Protein AF-A0A2B4S9V9-F1 (afdb_monomer_lite)

InterPro domains:
  IPR000891 Pyruvate carboxyltransferase [PF00682] (119-210)
  IPR000891 Pyruvate carboxyltransferase [PS50991] (122-205)
  IPR013785 Aldolase-type TIM barrel [G3DSA:3.20.20.70] (7-101)
  IPR013785 Aldolase-type TIM barrel [G3DSA:3.20.20.70] (115-229)
  IPR043594 HMG-CoA lyase [PTHR42738] (117-230)

Organism: Stylophora pistillata (NCBI:txid50429)

pLDDT: mean 75.12, std 21.03, range [22.16, 96.06]

Structure (mmCIF, N/CA/C/O backbone):
data_AF-A0A2B4S9V9-F1
#
_entry.id   AF-A0A2B4S9V9-F1
#
loop_
_atom_site.group_PDB
_atom_site.id
_atom_site.type_symbol
_atom_site.label_atom_id
_atom_site.label_alt_id
_atom_site.label_comp_id
_atom_site.label_asym_id
_atom_site.label_entity_id
_atom_site.label_seq_id
_atom_site.pdbx_PDB_ins_code
_atom_site.Cartn_x
_atom_site.Cartn_y
_atom_site.Cartn_z
_atom_site.occupancy
_atom_site.B_iso_or_equiv
_atom_site.auth_seq_id
_atom_site.auth_comp_id
_atom_site.auth_asym_id
_atom_site.auth_atom_id
_atom_site.pdbx_PDB_model_num
ATOM 1 N N . MET A 1 1 ? 1.732 -7.918 -7.094 1.00 30.44 1 MET A N 1
ATOM 2 C CA . MET A 1 1 ? 1.524 -7.806 -5.626 1.00 30.44 1 MET A CA 1
ATOM 3 C C . MET A 1 1 ? 1.499 -6.329 -5.263 1.00 30.44 1 MET A C 1
ATOM 5 O O . MET A 1 1 ? 2.401 -5.624 -5.694 1.00 30.44 1 MET A O 1
ATOM 9 N N . ILE A 1 2 ? 0.491 -5.845 -4.532 1.00 37.50 2 ILE A N 1
ATOM 10 C CA . ILE A 1 2 ? 0.489 -4.456 -4.044 1.00 37.50 2 ILE A CA 1
ATOM 11 C C . ILE A 1 2 ? 1.023 -4.444 -2.612 1.00 37.50 2 ILE A C 1
ATOM 13 O O . ILE A 1 2 ? 0.463 -5.167 -1.789 1.00 37.50 2 ILE A O 1
ATOM 17 N N . ARG A 1 3 ? 2.093 -3.689 -2.313 1.00 37.78 3 ARG A N 1
ATOM 18 C CA . ARG A 1 3 ? 2.574 -3.475 -0.930 1.00 37.78 3 ARG A CA 1
ATOM 19 C C . ARG A 1 3 ? 2.230 -2.053 -0.475 1.00 37.78 3 ARG A C 1
ATOM 21 O O . ARG A 1 3 ? 1.920 -1.177 -1.277 1.00 37.78 3 ARG A O 1
ATOM 28 N N . ARG A 1 4 ? 2.199 -1.829 0.838 1.00 47.53 4 ARG A N 1
ATOM 29 C CA . ARG A 1 4 ? 1.797 -0.547 1.444 1.00 47.53 4 ARG A CA 1
ATOM 30 C C . ARG A 1 4 ? 3.016 0.140 2.050 1.00 47.53 4 ARG A C 1
ATOM 32 O O . ARG A 1 4 ? 3.964 -0.551 2.380 1.00 47.53 4 ARG A O 1
ATOM 39 N N . SER A 1 5 ? 2.966 1.456 2.274 1.00 36.72 5 SER A N 1
ATOM 40 C CA . SER A 1 5 ? 3.770 2.067 3.335 1.00 36.72 5 SER A CA 1
ATOM 41 C C . SER A 1 5 ? 2.930 2.857 4.341 1.00 36.72 5 SER A C 1
ATOM 43 O O . SER A 1 5 ? 2.176 3.757 3.970 1.00 36.72 5 SER A O 1
ATOM 45 N N . PHE A 1 6 ? 3.033 2.517 5.628 1.00 44.97 6 PHE A N 1
ATOM 46 C CA . PHE A 1 6 ? 2.368 3.208 6.743 1.00 44.97 6 PHE A CA 1
ATOM 47 C C . PHE A 1 6 ? 3.197 4.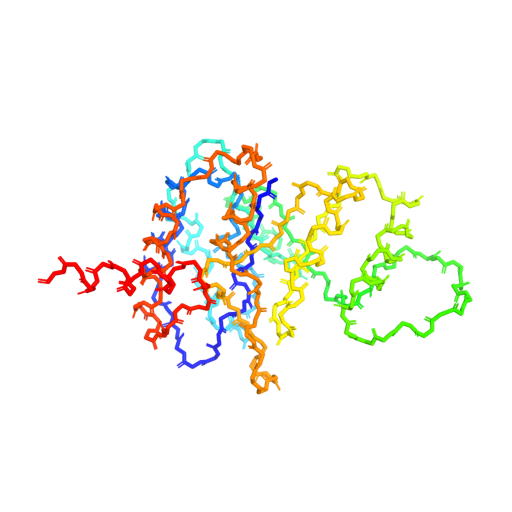402 7.259 1.00 44.97 6 PHE A C 1
ATOM 49 O O . PHE A 1 6 ? 2.721 5.188 8.078 1.00 44.97 6 PHE A O 1
ATOM 56 N N . SER A 1 7 ? 4.424 4.571 6.753 1.00 39.84 7 SER A N 1
ATOM 57 C CA . SER A 1 7 ? 5.454 5.482 7.275 1.00 39.84 7 SER A CA 1
ATOM 58 C C . SER A 1 7 ? 5.193 6.990 7.091 1.00 39.84 7 SER A C 1
ATOM 60 O O . SER A 1 7 ? 6.007 7.801 7.529 1.00 39.84 7 SER A O 1
ATOM 62 N N . GLN A 1 8 ? 4.074 7.405 6.484 1.00 44.41 8 GLN A N 1
ATOM 63 C CA . GLN A 1 8 ? 3.858 8.802 6.069 1.00 44.41 8 GLN A CA 1
ATOM 64 C C . GLN A 1 8 ? 2.520 9.416 6.529 1.00 44.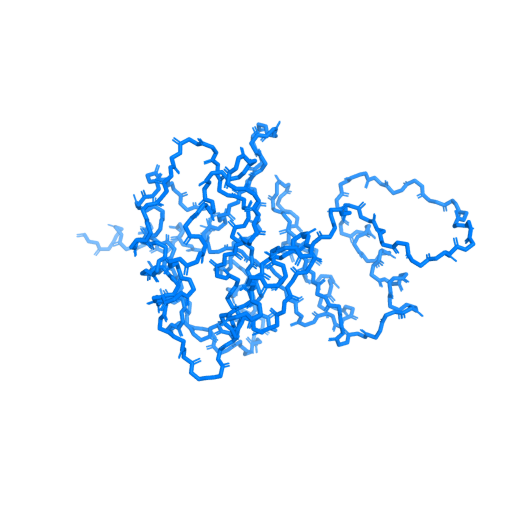41 8 GLN A C 1
ATOM 66 O O . GLN A 1 8 ? 1.823 10.069 5.753 1.00 44.41 8 GLN A O 1
ATOM 71 N N . LEU A 1 9 ? 2.131 9.241 7.795 1.00 46.81 9 LEU A N 1
ATOM 72 C CA . LEU A 1 9 ? 0.982 9.974 8.350 1.00 46.81 9 LEU A CA 1
ATOM 73 C C . LEU A 1 9 ? 1.383 11.412 8.760 1.00 46.81 9 LEU A C 1
ATOM 75 O O . LEU A 1 9 ? 2.416 11.603 9.408 1.00 46.81 9 LEU A O 1
ATOM 79 N N . PRO A 1 10 ? 0.591 12.450 8.423 1.00 45.19 10 PRO A N 1
ATOM 80 C CA . PRO A 1 10 ? 0.918 13.832 8.766 1.00 45.19 10 PRO A CA 1
ATOM 81 C C . PRO A 1 10 ? 0.918 14.073 10.288 1.00 45.19 10 PRO A C 1
ATOM 83 O O . PRO A 1 10 ? 0.060 13.581 11.016 1.00 45.19 10 PRO A O 1
ATOM 86 N N . ARG A 1 11 ? 1.846 14.921 10.761 1.00 43.06 11 ARG A N 1
ATOM 87 C CA . ARG A 1 11 ? 2.106 15.273 12.179 1.00 43.06 11 ARG A CA 1
ATOM 88 C C . ARG A 1 11 ? 0.918 15.809 13.006 1.00 43.06 11 ARG A C 1
ATOM 90 O O . ARG A 1 11 ? 1.106 16.070 14.188 1.00 43.06 11 ARG A O 1
ATOM 97 N N . LYS A 1 12 ? -0.272 16.024 12.437 1.00 54.69 12 LYS A N 1
ATOM 98 C CA . LYS A 1 12 ? -1.354 16.765 13.112 1.00 54.69 12 LYS A CA 1
ATOM 99 C C . LYS A 1 12 ? -2.264 15.923 14.015 1.00 54.69 12 LYS A C 1
ATOM 101 O O . LYS A 1 12 ? -2.868 16.504 14.909 1.00 54.69 12 LYS A O 1
ATOM 106 N N . ARG A 1 13 ? -2.367 14.598 13.831 1.00 68.88 13 ARG A N 1
ATOM 107 C CA . ARG A 1 13 ? -3.253 13.750 14.653 1.00 68.88 13 ARG A CA 1
ATOM 108 C C . ARG A 1 13 ? -2.738 12.315 14.728 1.00 68.88 13 ARG A C 1
ATOM 110 O O . ARG A 1 13 ? -2.558 11.668 13.700 1.00 68.88 13 ARG A O 1
ATOM 117 N N . ILE A 1 14 ? -2.485 11.828 15.941 1.00 79.44 14 ILE A N 1
ATOM 118 C CA . ILE A 1 14 ? -2.121 10.427 16.170 1.00 79.44 14 ILE A CA 1
ATOM 119 C C . ILE A 1 14 ? -3.411 9.608 16.142 1.00 79.44 14 ILE A C 1
ATOM 121 O O . ILE A 1 14 ? -4.352 9.893 16.879 1.00 79.44 14 ILE A O 1
ATOM 125 N N . VAL A 1 15 ? -3.452 8.615 15.259 1.00 86.88 15 VAL A N 1
ATOM 126 C CA . VAL A 1 15 ? -4.564 7.667 15.164 1.00 86.88 15 VAL A CA 1
ATOM 127 C C . VAL A 1 15 ? -4.436 6.644 16.298 1.00 86.88 15 VAL A C 1
ATOM 129 O O . VAL A 1 15 ? -3.331 6.122 16.477 1.00 86.88 15 VAL A O 1
ATOM 132 N N . PRO A 1 16 ? -5.515 6.333 17.041 1.00 92.62 16 PRO A N 1
ATOM 133 C CA . PRO A 1 16 ? -5.487 5.311 18.085 1.00 92.62 16 PRO A CA 1
ATOM 134 C C . PRO A 1 16 ? -5.064 3.935 17.560 1.00 92.62 16 PRO A C 1
ATOM 136 O O . PRO A 1 16 ? -5.387 3.570 16.425 1.00 92.62 16 PRO A O 1
ATOM 139 N N . THR A 1 17 ? -4.414 3.139 18.411 1.00 92.88 17 THR A N 1
ATOM 140 C CA . THR A 1 17 ? -3.956 1.780 18.080 1.00 92.88 17 THR A CA 1
ATOM 141 C C . THR A 1 17 ? -5.096 0.901 17.553 1.00 92.88 17 THR A C 1
ATOM 143 O O . THR A 1 17 ? -4.942 0.246 16.525 1.00 92.88 17 THR A O 1
ATOM 146 N N . GLU A 1 18 ? -6.277 0.953 18.186 1.00 93.88 18 GLU A N 1
ATOM 147 C CA . GLU A 1 18 ? -7.465 0.183 17.769 1.00 93.88 18 GLU A CA 1
ATOM 148 C C . GLU A 1 18 ? -7.894 0.480 16.334 1.00 93.88 18 GLU A C 1
ATOM 150 O O . GLU A 1 18 ? -8.264 -0.417 15.577 1.00 93.88 18 GLU A O 1
ATOM 155 N N . THR A 1 19 ? -7.827 1.750 15.936 1.00 93.12 19 THR A N 1
ATOM 156 C CA . THR A 1 19 ? -8.183 2.173 14.584 1.00 93.12 19 THR A CA 1
ATOM 157 C C . THR A 1 19 ? -7.175 1.647 13.565 1.00 93.12 19 THR A C 1
ATOM 159 O O . THR A 1 19 ? -7.572 1.237 12.476 1.00 93.12 19 THR A O 1
ATOM 162 N N . LYS A 1 20 ? -5.878 1.611 13.903 1.00 92.62 20 LYS A N 1
ATOM 163 C CA . LYS A 1 20 ? -4.847 1.032 13.027 1.00 92.62 20 LYS A CA 1
ATOM 164 C C . LYS A 1 20 ? -5.051 -0.468 12.838 1.00 92.62 20 LYS A C 1
ATOM 166 O O . LYS A 1 20 ? -5.035 -0.926 11.699 1.00 92.62 20 LYS A O 1
ATOM 171 N N . ILE A 1 21 ? -5.300 -1.198 13.929 1.00 94.12 21 ILE A N 1
ATOM 172 C CA . ILE A 1 21 ? -5.597 -2.639 13.897 1.00 94.12 21 ILE A CA 1
ATOM 173 C C . ILE A 1 21 ? -6.839 -2.890 13.036 1.00 94.12 21 ILE A C 1
ATOM 175 O O . ILE A 1 21 ? -6.774 -3.625 12.055 1.00 94.12 21 ILE A O 1
ATOM 179 N N . SER A 1 22 ? -7.930 -2.168 13.310 1.00 94.81 22 SER A N 1
ATOM 180 C CA . SER A 1 22 ? -9.184 -2.278 12.554 1.00 94.81 22 SER A CA 1
ATOM 181 C C . SER A 1 22 ? -9.003 -1.996 11.060 1.00 94.81 22 SER A C 1
ATOM 183 O O . SER A 1 22 ? -9.639 -2.639 10.225 1.00 94.81 22 SER A O 1
ATOM 185 N N . LEU A 1 23 ? -8.138 -1.043 10.695 1.00 93.69 23 LEU A N 1
ATOM 186 C CA . LEU A 1 23 ? -7.814 -0.773 9.297 1.00 93.69 23 LEU A CA 1
ATOM 187 C C . LEU A 1 23 ? -7.077 -1.953 8.653 1.00 93.69 23 LEU A C 1
ATOM 189 O O . LEU A 1 23 ? -7.425 -2.342 7.542 1.00 93.69 23 LEU A O 1
ATOM 193 N N . ILE A 1 24 ? -6.066 -2.513 9.319 1.00 92.81 24 ILE A N 1
ATOM 194 C CA . ILE A 1 24 ? -5.300 -3.658 8.800 1.00 92.81 24 ILE A CA 1
ATOM 195 C C . ILE A 1 24 ? -6.214 -4.877 8.628 1.00 92.81 24 ILE A C 1
ATOM 197 O O . ILE A 1 24 ? -6.172 -5.535 7.587 1.00 92.81 24 ILE A O 1
ATOM 201 N N . ASP A 1 25 ? -7.103 -5.128 9.585 1.00 93.25 25 ASP A N 1
ATOM 202 C CA . ASP A 1 25 ? -8.064 -6.229 9.516 1.00 93.25 25 ASP A CA 1
ATOM 203 C C . ASP A 1 25 ? -9.075 -6.038 8.377 1.00 93.25 25 ASP A C 1
ATOM 205 O O . ASP A 1 25 ? -9.420 -6.993 7.678 1.00 93.25 25 ASP A O 1
ATOM 209 N N . LYS A 1 26 ? -9.539 -4.802 8.142 1.00 93.69 26 LYS A N 1
ATOM 210 C CA . LYS A 1 26 ? -10.390 -4.475 6.985 1.00 93.69 26 LYS A CA 1
ATOM 211 C C . LYS A 1 26 ? -9.649 -4.698 5.671 1.00 93.69 26 LYS A C 1
ATOM 213 O O . LYS A 1 26 ? -10.187 -5.353 4.785 1.00 93.69 26 LYS A O 1
ATOM 218 N N . LEU A 1 27 ? -8.407 -4.226 5.564 1.00 92.38 27 LEU A N 1
ATOM 219 C CA . LEU A 1 27 ? -7.581 -4.423 4.370 1.00 92.38 27 LEU A CA 1
ATOM 220 C C . LEU A 1 27 ? -7.293 -5.901 4.101 1.00 92.38 27 LEU A C 1
ATOM 222 O O . LEU A 1 27 ? -7.306 -6.321 2.948 1.00 92.38 27 LEU A O 1
ATOM 226 N N . SER A 1 28 ? -7.133 -6.713 5.143 1.00 92.38 28 SER A N 1
ATOM 227 C CA . SER A 1 28 ? -6.927 -8.161 5.008 1.00 92.38 28 SER A CA 1
ATOM 228 C C . SER A 1 28 ? -8.120 -8.872 4.351 1.00 92.38 28 SER A C 1
ATOM 230 O O . SER A 1 28 ? -7.961 -9.929 3.753 1.00 92.38 28 SER A O 1
ATOM 232 N N . LYS A 1 29 ? -9.321 -8.279 4.399 1.00 93.62 29 LYS A N 1
ATOM 233 C CA . LYS A 1 29 ? -10.539 -8.814 3.761 1.00 93.62 29 LYS A CA 1
ATOM 234 C C . LYS A 1 29 ? -10.725 -8.363 2.310 1.00 93.62 29 LYS A C 1
ATOM 236 O O . LYS A 1 29 ? -11.677 -8.795 1.664 1.00 93.62 29 LYS A O 1
ATOM 241 N N . THR A 1 30 ? -9.848 -7.495 1.807 1.00 91.62 30 THR A N 1
ATOM 242 C CA . THR A 1 30 ? -9.927 -6.968 0.434 1.00 91.62 30 THR A CA 1
ATOM 243 C C . THR A 1 30 ? -9.294 -7.895 -0.597 1.00 91.62 30 THR A C 1
ATOM 245 O O . THR A 1 30 ? -9.539 -7.700 -1.773 1.00 91.62 30 THR A O 1
ATOM 248 N N . GLY A 1 31 ? -8.488 -8.884 -0.193 1.00 88.94 31 GLY A N 1
ATOM 249 C CA . GLY A 1 31 ? -7.722 -9.729 -1.123 1.00 88.94 31 GLY A CA 1
ATOM 250 C C . GLY A 1 31 ? -6.301 -9.226 -1.415 1.00 88.94 31 GLY A C 1
ATOM 251 O O . GLY A 1 31 ? -5.592 -9.813 -2.229 1.00 88.94 31 GLY A O 1
ATOM 252 N N . LEU A 1 32 ? -5.846 -8.166 -0.735 1.00 88.56 32 LEU A N 1
ATOM 253 C CA . LEU A 1 32 ? -4.437 -7.764 -0.751 1.00 88.56 32 LEU A CA 1
ATOM 254 C C . LEU A 1 32 ? -3.537 -8.900 -0.244 1.00 88.56 32 LEU A C 1
ATOM 256 O O . LEU A 1 32 ? -3.781 -9.468 0.813 1.00 88.56 32 LEU A O 1
ATOM 260 N N . GLN A 1 33 ? -2.457 -9.182 -0.972 1.00 86.50 33 GLN A N 1
ATOM 261 C CA . GLN A 1 33 ? -1.481 -10.217 -0.601 1.00 86.50 33 GLN A CA 1
ATOM 262 C C . GLN A 1 33 ? -0.371 -9.703 0.328 1.00 86.50 33 GLN A C 1
ATOM 264 O O . GLN A 1 33 ? 0.282 -10.495 1.002 1.00 86.50 33 GLN A O 1
ATOM 269 N N . ALA A 1 34 ? -0.125 -8.390 0.355 1.00 86.44 34 ALA A N 1
ATOM 270 C CA . ALA A 1 34 ? 0.848 -7.768 1.246 1.00 86.44 34 ALA A CA 1
ATOM 271 C C . ALA A 1 34 ? 0.306 -6.457 1.816 1.00 86.44 34 ALA A C 1
ATOM 273 O O . ALA A 1 34 ? -0.167 -5.590 1.085 1.00 86.44 34 ALA A O 1
ATOM 274 N N . ILE A 1 35 ? 0.415 -6.290 3.131 1.00 87.38 35 ILE A N 1
ATOM 275 C CA . ILE A 1 35 ? -0.023 -5.082 3.832 1.00 87.38 35 ILE A CA 1
ATOM 276 C C . ILE A 1 35 ? 1.102 -4.652 4.768 1.00 87.38 35 ILE A C 1
ATOM 278 O O . ILE A 1 35 ? 1.315 -5.286 5.796 1.00 87.38 35 ILE A O 1
ATOM 282 N N . GLU A 1 36 ? 1.819 -3.570 4.447 1.00 85.88 36 GLU A N 1
ATOM 283 C CA . GLU A 1 36 ? 2.758 -2.997 5.420 1.00 85.88 36 GLU A CA 1
ATOM 284 C C . GLU A 1 36 ? 1.980 -2.507 6.632 1.00 85.88 36 GLU A C 1
ATOM 286 O O . GLU A 1 36 ? 1.161 -1.591 6.532 1.00 85.88 36 GLU A O 1
ATOM 291 N N . ALA A 1 37 ? 2.207 -3.176 7.757 1.00 82.62 37 ALA A N 1
ATOM 292 C CA . ALA A 1 37 ? 1.409 -3.013 8.958 1.00 82.62 37 ALA A CA 1
ATOM 293 C C . ALA A 1 37 ? 1.902 -1.835 9.803 1.00 82.62 37 ALA A C 1
ATOM 295 O O . ALA A 1 37 ? 1.098 -1.065 10.328 1.00 82.62 37 ALA A O 1
ATOM 296 N N . THR A 1 38 ? 3.222 -1.691 9.949 1.00 87.25 38 THR A N 1
ATOM 297 C CA . THR A 1 38 ? 3.834 -0.663 10.800 1.00 87.25 38 THR A CA 1
ATOM 298 C C . THR A 1 38 ? 5.334 -0.498 10.524 1.00 87.25 38 THR A C 1
ATOM 300 O O . THR A 1 38 ? 5.908 -1.154 9.654 1.00 87.25 38 THR A O 1
ATOM 303 N N . SER A 1 39 ? 5.987 0.377 11.290 1.00 83.12 39 SER A N 1
ATOM 304 C CA . SER A 1 39 ? 7.420 0.643 11.236 1.00 83.12 39 SER A CA 1
ATOM 305 C C . SER A 1 39 ? 8.048 0.615 12.632 1.00 83.12 39 SER A C 1
ATOM 307 O O . SER A 1 39 ? 7.653 1.378 13.509 1.00 83.12 39 SER A O 1
ATOM 309 N N . PHE A 1 40 ? 9.112 -0.169 12.807 1.00 82.88 40 PHE A N 1
ATOM 310 C CA . PHE A 1 40 ? 9.965 -0.209 14.002 1.00 82.88 40 PHE A CA 1
ATOM 311 C C . PHE A 1 40 ? 11.007 0.919 13.967 1.00 82.88 40 PHE A C 1
ATOM 313 O O . PHE A 1 40 ? 12.219 0.715 13.864 1.00 82.88 40 PHE A O 1
ATOM 320 N N . VAL A 1 41 ? 10.510 2.151 14.002 1.00 84.44 41 VAL A N 1
ATOM 321 C CA . VAL A 1 41 ? 11.294 3.392 14.070 1.00 84.44 41 VAL A CA 1
ATOM 322 C C . VAL A 1 41 ? 11.352 3.901 15.504 1.00 84.44 41 VAL A C 1
ATOM 324 O O . VAL A 1 41 ? 10.510 3.567 16.329 1.00 84.44 41 VAL A O 1
ATOM 327 N N . SER A 1 42 ? 12.324 4.762 15.816 1.00 82.81 42 SER A N 1
ATOM 328 C CA . SER A 1 42 ? 12.343 5.402 17.133 1.00 82.81 42 SER A CA 1
ATOM 329 C C . SER A 1 42 ? 11.087 6.272 17.325 1.00 82.81 42 SER A C 1
ATOM 331 O O . SER A 1 42 ? 10.892 7.216 16.545 1.00 82.81 42 SER A O 1
ATOM 333 N N . PRO A 1 43 ? 10.297 6.049 18.396 1.00 85.50 43 PRO A N 1
ATOM 334 C CA . PRO A 1 43 ? 9.116 6.857 18.715 1.00 85.50 43 PRO A CA 1
ATOM 335 C C . PRO A 1 43 ? 9.421 8.349 18.875 1.00 85.50 43 PRO A C 1
ATOM 337 O O . PRO A 1 43 ? 8.560 9.193 18.648 1.00 85.50 43 PRO A O 1
ATOM 340 N N . LYS A 1 44 ? 10.671 8.687 19.224 1.00 83.62 44 LYS A N 1
ATOM 341 C CA . LYS A 1 44 ? 11.146 10.071 19.334 1.00 83.62 44 LYS A CA 1
ATOM 342 C C . LYS A 1 44 ? 11.065 10.817 17.998 1.00 83.62 44 LYS A C 1
ATOM 344 O O . LYS A 1 44 ? 10.728 11.996 17.978 1.00 83.62 44 LYS A O 1
ATOM 349 N N . TRP A 1 45 ? 11.396 10.143 16.897 1.00 80.44 45 TRP A N 1
ATOM 350 C CA . TRP A 1 45 ? 11.423 10.740 15.559 1.00 80.44 45 TRP A CA 1
ATOM 351 C C . TRP A 1 45 ? 10.085 10.595 14.840 1.00 80.44 45 TRP A C 1
ATOM 353 O O . TRP A 1 45 ? 9.679 11.493 14.102 1.00 80.44 45 TRP A O 1
ATOM 363 N N . VAL A 1 46 ? 9.385 9.485 15.083 1.00 82.25 46 VAL A N 1
ATOM 364 C CA . VAL A 1 46 ? 8.111 9.165 14.435 1.00 82.25 46 VAL A CA 1
ATOM 365 C C . VAL A 1 46 ? 7.091 8.720 15.494 1.00 82.25 46 VAL A C 1
ATOM 367 O O . VAL A 1 46 ? 6.803 7.530 15.623 1.00 82.25 46 VAL A O 1
ATOM 370 N N . PRO A 1 47 ? 6.500 9.664 16.256 1.00 85.12 47 PRO A N 1
ATOM 371 C CA . PRO A 1 47 ? 5.543 9.334 17.318 1.00 85.12 47 PRO A CA 1
ATOM 372 C C . PRO A 1 47 ? 4.312 8.574 16.819 1.00 85.12 47 PRO A C 1
ATOM 374 O O . PRO A 1 47 ? 3.691 7.832 17.572 1.00 85.12 47 PRO A O 1
ATOM 377 N N . GLN A 1 48 ? 3.959 8.735 15.538 1.00 82.94 48 GLN A N 1
ATOM 378 C CA . GLN A 1 48 ? 2.784 8.081 14.961 1.00 82.94 48 GLN A CA 1
ATOM 379 C C . GLN A 1 48 ? 2.933 6.558 14.877 1.00 82.94 48 GLN A C 1
ATOM 381 O O . GLN A 1 48 ? 1.918 5.890 14.732 1.00 82.94 48 GLN A O 1
ATOM 386 N N . MET A 1 49 ? 4.158 6.027 14.952 1.00 87.31 49 MET A N 1
ATOM 387 C CA . MET A 1 49 ? 4.450 4.590 14.903 1.00 87.31 49 MET A CA 1
ATOM 388 C C . MET A 1 49 ? 4.866 4.032 16.269 1.00 87.31 49 MET A C 1
ATOM 390 O O . MET A 1 49 ? 5.321 2.901 16.344 1.00 87.31 49 MET A O 1
ATOM 394 N N . ALA A 1 50 ? 4.733 4.798 17.357 1.00 88.62 50 ALA A N 1
ATOM 395 C CA . ALA A 1 50 ? 5.197 4.389 18.687 1.00 88.62 50 ALA A CA 1
ATOM 396 C C . ALA A 1 50 ? 4.535 3.103 19.223 1.00 88.62 50 ALA A C 1
ATOM 398 O O . ALA A 1 50 ? 5.088 2.427 20.083 1.00 88.62 50 ALA A O 1
ATOM 399 N N . ASP A 1 51 ? 3.353 2.772 18.715 1.00 91.44 51 ASP A N 1
ATOM 400 C CA . ASP A 1 51 ? 2.539 1.608 19.058 1.00 91.44 51 ASP A CA 1
ATOM 401 C C . ASP A 1 51 ? 2.809 0.390 18.153 1.00 91.44 51 ASP A C 1
ATOM 403 O O . ASP A 1 51 ? 2.015 -0.551 18.138 1.00 91.44 51 ASP A O 1
ATOM 407 N N . HIS A 1 52 ? 3.923 0.380 17.407 1.00 89.56 52 HIS A N 1
ATOM 408 C CA . HIS A 1 52 ? 4.255 -0.668 16.435 1.00 89.56 52 HIS A CA 1
ATOM 409 C C . HIS A 1 52 ? 4.198 -2.096 17.012 1.00 89.56 52 HIS A C 1
ATOM 411 O O . HIS A 1 52 ? 3.702 -2.999 16.340 1.00 89.56 52 HIS A O 1
ATOM 417 N N . GLU A 1 53 ? 4.626 -2.311 18.261 1.00 89.62 53 GLU A N 1
ATOM 418 C CA . GLU A 1 53 ? 4.563 -3.634 18.907 1.00 89.62 53 GLU A CA 1
ATOM 419 C C . GLU A 1 53 ? 3.122 -4.065 19.185 1.00 89.62 53 GLU A C 1
ATOM 421 O O . GLU A 1 53 ? 2.739 -5.188 18.867 1.00 89.62 53 GLU A O 1
ATOM 426 N N . GLN A 1 54 ? 2.301 -3.156 19.718 1.00 90.38 54 GLN A N 1
ATOM 427 C CA . GLN A 1 54 ? 0.902 -3.444 20.041 1.00 90.38 54 GLN A CA 1
ATOM 428 C C . GLN A 1 54 ? 0.092 -3.754 18.785 1.00 90.38 54 GLN A C 1
ATOM 430 O O . GLN A 1 54 ? -0.769 -4.628 18.818 1.00 90.38 54 GLN A O 1
ATOM 435 N N . VAL A 1 55 ? 0.377 -3.059 17.678 1.00 91.00 55 VAL A N 1
ATOM 436 C CA . VAL A 1 55 ? -0.242 -3.354 16.383 1.00 91.00 55 VAL A CA 1
ATOM 437 C C . VAL A 1 55 ? 0.123 -4.774 15.952 1.00 91.00 55 VAL A C 1
ATOM 439 O O . VAL A 1 55 ? -0.772 -5.582 15.731 1.00 91.00 55 VAL A O 1
ATOM 442 N N . MET A 1 56 ? 1.413 -5.122 15.906 1.00 90.06 56 MET A N 1
ATOM 443 C CA . MET A 1 56 ? 1.845 -6.443 15.427 1.00 90.06 56 MET A CA 1
ATOM 444 C C . MET A 1 56 ? 1.380 -7.607 16.306 1.00 90.06 56 MET A C 1
ATOM 446 O O . MET A 1 56 ? 1.126 -8.689 15.783 1.00 90.06 56 MET A O 1
ATOM 450 N N . GLN A 1 57 ? 1.239 -7.396 17.616 1.00 90.19 57 GLN A N 1
ATOM 451 C CA . GLN A 1 57 ? 0.730 -8.414 18.541 1.00 90.19 57 GLN A CA 1
ATOM 452 C C . GLN A 1 57 ? -0.773 -8.678 18.387 1.00 90.19 57 GLN A C 1
ATOM 454 O O . GLN A 1 57 ? -1.235 -9.759 18.744 1.00 90.19 57 GLN A O 1
ATOM 459 N N . ARG A 1 58 ? -1.547 -7.691 17.918 1.00 92.88 58 ARG A N 1
ATOM 460 C CA . ARG A 1 58 ? -3.016 -7.711 18.007 1.00 92.88 58 ARG A CA 1
ATOM 461 C C . ARG A 1 58 ? -3.737 -7.800 16.668 1.00 92.88 58 ARG A C 1
ATOM 463 O O . ARG A 1 58 ? -4.937 -8.057 16.670 1.00 92.88 58 ARG A O 1
ATOM 470 N N . ILE A 1 59 ? -3.045 -7.578 15.551 1.00 91.38 59 ILE A N 1
ATOM 471 C CA . ILE A 1 59 ? -3.627 -7.774 14.216 1.00 91.38 59 ILE A CA 1
ATOM 472 C C . ILE A 1 59 ? -3.998 -9.237 13.983 1.00 91.38 59 ILE A C 1
ATOM 474 O O . ILE A 1 59 ? -3.277 -10.153 14.388 1.00 91.38 59 ILE A O 1
ATOM 478 N N . ASN A 1 60 ? -5.101 -9.462 13.273 1.00 90.44 60 ASN A N 1
ATOM 479 C CA . ASN A 1 60 ? -5.481 -10.805 12.872 1.00 90.44 60 ASN A CA 1
ATOM 480 C C . ASN A 1 60 ? -4.724 -11.206 11.597 1.00 90.44 60 ASN A C 1
ATOM 482 O O . ASN A 1 60 ? -5.093 -10.805 10.492 1.00 90.44 60 ASN A O 1
ATOM 486 N N . LYS A 1 61 ? -3.657 -11.998 11.745 1.00 88.06 61 LYS A N 1
ATOM 487 C CA . LYS A 1 61 ? -2.852 -12.471 10.611 1.00 88.06 61 LYS A CA 1
ATOM 488 C C . LYS A 1 61 ? -3.619 -13.526 9.810 1.00 88.06 61 LYS A C 1
ATOM 490 O O . LYS A 1 61 ? -3.786 -14.659 10.258 1.00 88.06 61 LYS A O 1
ATOM 495 N N . VAL A 1 62 ? -4.064 -13.162 8.610 1.00 89.69 62 VAL A N 1
ATOM 496 C CA . VAL A 1 62 ? -4.754 -14.086 7.701 1.00 89.69 62 VAL A CA 1
ATOM 497 C C . VAL A 1 62 ? -3.728 -14.957 6.959 1.00 89.69 62 VAL A C 1
ATOM 499 O O . VAL A 1 62 ? -2.794 -14.411 6.366 1.00 89.69 62 VAL A O 1
ATOM 502 N N . PRO A 1 63 ? -3.883 -16.298 6.942 1.00 87.88 63 PRO A N 1
ATOM 503 C CA . PRO A 1 63 ? -3.011 -17.176 6.165 1.00 87.88 63 PRO A CA 1
ATOM 504 C C . PRO A 1 63 ? -2.988 -16.787 4.680 1.00 87.88 63 PRO A C 1
ATOM 506 O O . PRO A 1 63 ? -4.036 -16.601 4.068 1.00 87.88 63 PRO A O 1
ATOM 509 N N . GLY A 1 64 ? -1.792 -16.673 4.099 1.00 84.06 64 GLY A N 1
ATOM 510 C CA . GLY A 1 64 ? -1.599 -16.279 2.696 1.00 84.06 64 GLY A CA 1
ATOM 511 C C . GLY A 1 64 ? -1.411 -14.775 2.457 1.00 84.06 64 GLY A C 1
ATOM 512 O O . GLY A 1 64 ? -1.057 -14.395 1.343 1.00 84.06 64 GLY A O 1
ATOM 513 N N . ILE A 1 65 ? -1.576 -13.929 3.483 1.00 87.19 65 ILE A N 1
ATOM 514 C CA . ILE A 1 65 ? -1.253 -12.496 3.425 1.00 87.19 65 ILE A CA 1
ATOM 515 C C . ILE A 1 65 ? 0.034 -12.240 4.212 1.00 87.19 65 ILE A C 1
ATOM 517 O O . ILE A 1 65 ? 0.186 -12.668 5.355 1.00 87.19 65 ILE A O 1
ATOM 521 N N . SER A 1 66 ? 0.972 -11.521 3.602 1.00 84.19 66 SER A N 1
ATOM 522 C CA . SER A 1 66 ? 2.173 -11.035 4.275 1.00 84.19 66 SER A CA 1
ATOM 523 C C . SER A 1 66 ? 1.927 -9.687 4.955 1.00 84.19 66 SER A C 1
ATOM 525 O O . SER A 1 66 ? 1.325 -8.785 4.370 1.00 84.19 66 SER A O 1
ATOM 527 N N . TYR A 1 67 ? 2.477 -9.512 6.157 1.00 83.81 67 TYR A N 1
ATOM 528 C CA . TYR A 1 67 ? 2.385 -8.265 6.924 1.00 83.81 67 TYR A CA 1
ATOM 529 C C . TYR A 1 67 ? 3.777 -7.660 7.135 1.00 83.81 67 TYR A C 1
ATOM 531 O O . TYR A 1 67 ? 4.321 -7.746 8.240 1.00 83.81 67 TYR A O 1
ATOM 539 N N . PRO A 1 68 ? 4.398 -7.100 6.077 1.00 83.56 68 PRO A N 1
ATOM 540 C CA . PRO A 1 68 ? 5.723 -6.522 6.194 1.00 83.56 68 PRO A CA 1
ATOM 541 C C . PRO A 1 68 ? 5.758 -5.354 7.178 1.00 83.56 68 PRO A C 1
ATOM 543 O O . PRO A 1 68 ? 4.774 -4.636 7.381 1.00 83.56 68 PRO A O 1
ATOM 546 N N . VAL A 1 69 ? 6.928 -5.147 7.774 1.00 81.31 69 VAL A N 1
ATOM 547 C CA . VAL A 1 69 ? 7.200 -4.002 8.644 1.00 81.31 69 VAL A CA 1
ATOM 548 C C . VAL A 1 69 ? 8.509 -3.343 8.253 1.00 81.31 69 VAL A C 1
ATOM 550 O O . VAL A 1 69 ? 9.445 -4.003 7.794 1.00 81.31 69 VAL A O 1
ATOM 553 N N . LEU A 1 70 ? 8.577 -2.031 8.455 1.00 79.31 70 LEU A N 1
ATOM 554 C CA . LEU A 1 70 ? 9.783 -1.262 8.189 1.00 79.31 70 LEU A CA 1
ATOM 555 C C . LEU A 1 70 ? 10.754 -1.321 9.375 1.00 79.31 70 LEU A C 1
ATOM 557 O O . LEU A 1 70 ? 10.394 -0.980 10.500 1.00 79.31 70 LEU A O 1
ATOM 561 N N . THR A 1 71 ? 12.008 -1.688 9.117 1.00 80.69 71 THR A N 1
ATOM 562 C CA . THR A 1 71 ? 13.082 -1.758 10.119 1.00 80.69 71 THR A CA 1
ATOM 563 C C . THR A 1 71 ? 14.321 -0.971 9.661 1.00 80.69 71 THR A C 1
ATOM 565 O O . THR A 1 71 ? 15.202 -1.534 9.014 1.00 80.69 71 THR A O 1
ATOM 568 N N . PRO A 1 72 ? 14.442 0.333 9.979 1.00 73.56 72 PRO A N 1
ATOM 569 C CA . PRO A 1 72 ? 15.539 1.181 9.491 1.00 73.56 72 PRO A CA 1
ATOM 570 C C . PRO A 1 72 ? 16.873 0.965 10.224 1.00 73.56 72 PRO A C 1
ATOM 572 O O . PRO A 1 72 ? 17.886 1.546 9.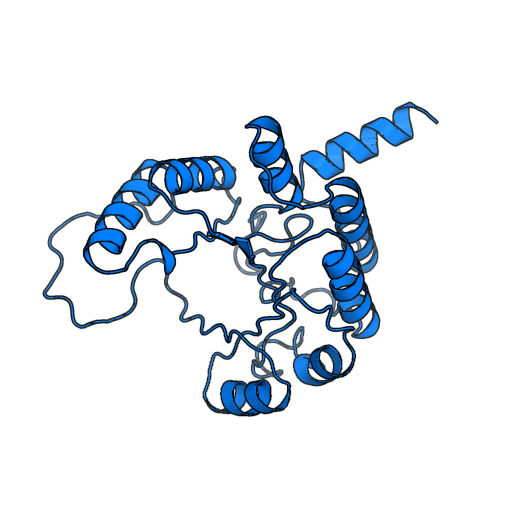852 1.00 73.56 72 PRO A O 1
ATOM 575 N N . ASN A 1 73 ? 16.884 0.209 11.324 1.00 76.56 73 ASN A N 1
ATOM 576 C CA . ASN A 1 73 ? 18.083 -0.057 12.112 1.00 76.56 73 ASN A CA 1
ATOM 577 C C . ASN A 1 73 ? 18.050 -1.476 12.695 1.00 76.56 73 ASN A C 1
ATOM 579 O O . ASN A 1 73 ? 16.992 -2.101 12.777 1.00 76.56 73 ASN A O 1
ATOM 583 N N . LEU A 1 74 ? 19.212 -1.958 13.148 1.00 78.69 74 LEU A N 1
ATOM 584 C CA . LEU A 1 74 ? 19.367 -3.316 13.678 1.00 78.69 74 LEU A CA 1
ATOM 585 C C . LEU A 1 74 ? 18.481 -3.593 14.904 1.00 78.69 74 LEU A C 1
ATOM 587 O O . LEU A 1 74 ? 17.990 -4.705 15.058 1.00 78.69 74 LEU A O 1
ATOM 591 N N . LYS A 1 75 ? 18.227 -2.588 15.752 1.00 79.00 75 LYS A N 1
ATOM 592 C CA . LYS A 1 75 ? 17.349 -2.748 16.923 1.00 79.00 75 LYS A CA 1
ATOM 593 C C . LYS A 1 75 ? 15.897 -2.986 16.502 1.00 79.00 75 LYS A C 1
ATOM 595 O O . LYS A 1 75 ? 15.248 -3.883 17.024 1.00 79.00 75 LYS A O 1
ATOM 600 N N . GLY A 1 76 ? 15.408 -2.209 15.536 1.00 78.50 76 GLY A N 1
ATOM 601 C CA . GLY A 1 76 ? 14.080 -2.384 14.954 1.00 78.50 76 GLY A CA 1
ATOM 602 C C . GLY A 1 76 ? 13.953 -3.714 14.217 1.00 78.50 76 GLY A C 1
ATOM 603 O O . GLY A 1 76 ? 12.926 -4.371 14.331 1.00 78.50 76 GLY A O 1
ATOM 604 N N . PHE A 1 77 ? 15.018 -4.150 13.537 1.00 78.50 77 PHE A N 1
ATOM 605 C CA . PHE A 1 77 ? 15.090 -5.469 12.908 1.00 78.50 77 PHE A CA 1
ATOM 606 C C . PHE A 1 77 ? 14.955 -6.596 13.934 1.00 78.50 77 PHE A C 1
ATOM 608 O O . PHE A 1 77 ? 14.089 -7.452 13.793 1.00 78.50 77 PHE A O 1
ATOM 615 N N . GLN A 1 78 ? 15.759 -6.565 15.000 1.00 81.31 78 GLN A N 1
ATOM 616 C CA . GLN A 1 78 ? 15.690 -7.557 16.075 1.00 81.31 78 GLN A CA 1
ATOM 617 C C . GLN A 1 78 ? 14.291 -7.608 16.693 1.00 81.31 78 GLN A C 1
ATOM 619 O O . GLN A 1 78 ? 13.748 -8.694 16.856 1.00 81.31 78 GLN A O 1
ATOM 624 N N . ALA A 1 79 ? 13.684 -6.448 16.961 1.00 79.00 79 ALA A N 1
ATOM 625 C CA . ALA A 1 79 ? 12.320 -6.361 17.475 1.00 79.00 79 ALA A CA 1
ATOM 626 C C . ALA A 1 79 ? 11.289 -6.975 16.509 1.00 79.00 79 ALA A C 1
ATOM 628 O O . ALA A 1 79 ? 10.433 -7.741 16.937 1.00 79.00 79 ALA A O 1
ATOM 629 N N . ALA A 1 80 ? 11.392 -6.697 15.209 1.00 77.88 80 ALA A N 1
ATOM 630 C CA . ALA A 1 80 ? 10.466 -7.215 14.204 1.00 77.88 80 ALA A CA 1
ATOM 631 C C . ALA A 1 80 ? 10.547 -8.740 14.024 1.00 77.88 80 ALA A C 1
ATOM 633 O O . ALA A 1 80 ? 9.517 -9.384 13.818 1.00 77.88 80 ALA A O 1
ATOM 634 N N . VAL A 1 81 ? 11.745 -9.326 14.146 1.00 78.56 81 VAL A N 1
ATOM 635 C CA . VAL A 1 81 ? 11.948 -10.784 14.065 1.00 78.56 81 VAL A CA 1
ATOM 636 C C . VAL A 1 81 ? 11.160 -11.521 15.153 1.00 78.56 81 VAL A C 1
ATOM 638 O O . VAL A 1 81 ? 10.610 -12.585 14.879 1.00 78.56 81 VAL A O 1
ATOM 641 N N . PHE A 1 82 ? 11.018 -10.947 16.354 1.00 76.94 82 PHE A N 1
ATOM 642 C CA . PHE A 1 82 ? 10.219 -11.558 17.427 1.00 76.94 82 PHE A CA 1
ATOM 643 C C . PHE A 1 82 ? 8.723 -11.659 17.105 1.00 76.94 82 PHE A C 1
ATOM 645 O O . PHE A 1 82 ? 8.040 -12.512 17.666 1.00 76.94 82 PHE A O 1
ATOM 652 N N . TYR A 1 83 ? 8.208 -10.815 16.209 1.00 72.75 83 TYR A N 1
ATOM 653 C CA . TYR A 1 83 ? 6.782 -10.749 15.883 1.00 72.75 83 TYR A CA 1
ATOM 654 C C . TYR A 1 83 ? 6.414 -11.469 14.586 1.00 72.75 83 TYR A C 1
ATOM 656 O O . TYR A 1 83 ? 5.310 -11.262 14.077 1.00 72.75 83 TYR A O 1
ATOM 664 N N . ASP A 1 84 ? 7.310 -12.306 14.051 1.00 66.75 84 ASP A N 1
ATOM 665 C CA . ASP A 1 84 ? 7.107 -13.048 12.800 1.00 66.75 84 ASP A CA 1
ATOM 666 C C . ASP A 1 84 ? 6.629 -12.123 11.665 1.00 66.75 84 ASP A C 1
ATOM 668 O O . ASP A 1 84 ? 5.604 -12.327 11.007 1.00 66.75 84 ASP A O 1
ATOM 672 N N . ALA A 1 85 ? 7.320 -10.989 11.542 1.00 57.91 85 ALA A N 1
ATOM 673 C CA . ALA A 1 85 ? 7.028 -9.959 10.562 1.00 57.91 85 ALA A CA 1
ATOM 674 C C . ALA A 1 85 ? 7.841 -10.230 9.290 1.00 57.91 85 ALA A C 1
ATOM 676 O O . ALA A 1 85 ? 8.860 -9.590 9.042 1.00 57.91 85 ALA A O 1
ATOM 677 N N . MET A 1 86 ? 7.430 -11.228 8.506 1.00 53.81 86 MET A N 1
ATOM 678 C CA . MET A 1 86 ? 8.055 -11.545 7.219 1.00 53.81 86 MET A CA 1
ATOM 679 C C . MET A 1 86 ? 7.131 -11.173 6.045 1.00 53.81 86 MET A C 1
ATOM 681 O O . MET A 1 86 ? 5.930 -11.453 6.102 1.00 53.81 86 MET A O 1
ATOM 685 N N . PRO A 1 87 ? 7.659 -10.565 4.961 1.00 54.44 87 PRO A N 1
ATOM 686 C CA . PRO A 1 87 ? 9.046 -10.129 4.742 1.00 54.44 87 PRO A CA 1
ATOM 687 C C . PRO A 1 87 ? 9.379 -8.796 5.445 1.00 54.44 87 PRO A C 1
ATOM 689 O O . PRO A 1 87 ? 8.499 -7.976 5.685 1.00 54.44 87 PRO A O 1
ATOM 692 N N . LEU A 1 88 ? 10.657 -8.553 5.749 1.00 53.41 88 LEU A N 1
ATOM 693 C CA . LEU A 1 88 ? 11.123 -7.297 6.356 1.00 53.41 88 LEU A CA 1
ATOM 694 C C . LEU A 1 88 ? 11.472 -6.263 5.279 1.00 53.41 88 LEU A C 1
ATOM 696 O O . LEU A 1 88 ? 12.170 -6.582 4.316 1.00 53.41 88 LEU A O 1
ATOM 700 N N . CYS A 1 89 ? 11.022 -5.019 5.460 1.00 53.31 89 CYS A N 1
ATOM 701 C CA . CYS A 1 89 ? 11.345 -3.905 4.571 1.00 53.31 89 CYS A CA 1
ATOM 702 C C . CYS A 1 89 ? 12.430 -3.027 5.208 1.00 53.31 89 CYS A C 1
ATOM 704 O O . CYS A 1 89 ? 12.246 -2.474 6.293 1.00 53.31 89 CYS A O 1
ATOM 706 N N . VAL A 1 90 ? 13.557 -2.850 4.522 1.00 38.94 90 VAL A N 1
ATOM 707 C CA . VAL A 1 90 ? 14.570 -1.850 4.884 1.00 38.94 90 VAL A CA 1
ATOM 708 C C . VAL A 1 90 ? 14.492 -0.729 3.852 1.00 38.94 90 VAL A C 1
ATOM 710 O O . VAL A 1 90 ? 14.939 -0.895 2.722 1.00 38.94 90 VAL A O 1
ATOM 713 N N . PHE A 1 91 ? 13.924 0.422 4.222 1.00 40.91 91 PHE A N 1
ATOM 714 C CA . PHE A 1 91 ? 14.090 1.639 3.426 1.00 40.91 91 PHE A CA 1
ATOM 715 C C . PHE A 1 91 ? 15.454 2.243 3.773 1.00 40.91 91 PHE A C 1
ATOM 717 O O . PHE A 1 91 ? 15.660 2.663 4.912 1.00 40.91 91 PHE A O 1
ATOM 724 N N . LEU A 1 92 ? 16.354 2.381 2.798 1.00 28.25 92 LEU A N 1
ATOM 725 C CA . LEU A 1 92 ? 17.129 3.618 2.763 1.00 28.25 92 LEU A CA 1
ATOM 726 C C . LEU A 1 92 ? 16.416 4.539 1.796 1.00 28.25 92 LEU A C 1
ATOM 728 O O . LEU A 1 92 ? 16.052 4.153 0.686 1.00 28.25 92 LEU A O 1
ATOM 732 N N . SER A 1 93 ? 16.185 5.757 2.267 1.00 28.50 93 SER A N 1
ATOM 733 C CA . SER A 1 93 ? 15.706 6.840 1.437 1.00 28.50 93 SER A CA 1
ATOM 734 C C . SER A 1 93 ? 16.701 7.056 0.311 1.00 28.50 93 SER A C 1
ATOM 736 O O . SER A 1 93 ? 17.806 7.548 0.532 1.00 28.50 93 SER A O 1
ATOM 738 N N . ALA A 1 94 ? 16.275 6.721 -0.889 1.00 25.77 94 ALA A N 1
ATOM 739 C CA . ALA A 1 94 ? 16.920 7.167 -2.089 1.00 25.77 94 ALA A CA 1
ATOM 740 C C . ALA A 1 94 ? 15.788 7.540 -3.043 1.00 25.77 94 ALA A C 1
ATOM 742 O O . ALA A 1 94 ? 15.098 6.685 -3.589 1.00 25.77 94 ALA A O 1
ATOM 743 N N . PHE A 1 95 ? 15.593 8.834 -3.272 1.00 25.34 95 PHE A N 1
ATOM 744 C CA . PHE A 1 95 ? 15.454 9.200 -4.673 1.00 25.34 95 PHE A CA 1
ATOM 745 C C . PHE A 1 95 ? 16.758 8.718 -5.314 1.00 25.34 95 PHE A C 1
ATOM 747 O O . PHE A 1 95 ? 17.788 9.305 -5.012 1.00 25.34 95 PHE A O 1
ATOM 754 N N . CYS A 1 96 ? 16.717 7.627 -6.085 1.00 25.75 96 CYS A N 1
ATOM 755 C CA . CYS A 1 96 ? 17.878 6.964 -6.691 1.00 25.75 96 CYS A CA 1
ATOM 756 C C . CYS A 1 96 ? 19.001 6.509 -5.733 1.00 25.75 96 CYS A C 1
ATOM 758 O O . CYS A 1 96 ? 19.552 7.281 -4.961 1.00 25.75 96 CYS A O 1
ATOM 760 N N . SER A 1 97 ? 19.470 5.278 -5.953 1.00 22.61 97 SER A N 1
ATOM 761 C CA . SER A 1 97 ? 20.766 4.745 -5.504 1.00 22.61 97 SER A CA 1
ATOM 762 C C . SER A 1 97 ? 20.801 4.037 -4.146 1.00 22.61 97 SER A C 1
ATOM 764 O O . SER A 1 97 ? 20.681 4.632 -3.078 1.00 22.61 97 SER A O 1
ATOM 766 N N . TRP A 1 98 ? 21.092 2.740 -4.211 1.00 25.09 98 TRP A N 1
ATOM 767 C CA . TRP A 1 98 ? 21.799 2.024 -3.162 1.00 25.09 98 TRP A CA 1
ATOM 768 C C . TRP A 1 98 ? 23.173 1.620 -3.685 1.00 25.09 98 TRP A C 1
ATOM 770 O O . TRP A 1 98 ? 23.284 1.010 -4.746 1.00 25.09 98 TRP A O 1
ATOM 780 N N . ASN A 1 99 ? 24.204 1.960 -2.910 1.00 22.16 99 ASN A N 1
ATOM 781 C CA . ASN A 1 99 ? 25.600 1.604 -3.145 1.00 22.16 99 ASN A CA 1
ATOM 782 C C . ASN A 1 99 ? 25.797 0.078 -3.122 1.00 22.16 99 ASN A C 1
ATOM 784 O O . ASN A 1 99 ? 26.026 -0.513 -2.068 1.00 22.16 99 ASN A O 1
ATOM 788 N N . VAL A 1 100 ? 25.800 -0.536 -4.300 1.00 24.02 100 VAL A N 1
ATOM 789 C CA . VAL A 1 100 ? 26.957 -1.343 -4.699 1.00 24.02 100 VAL A CA 1
ATOM 790 C C . VAL A 1 100 ? 27.931 -0.353 -5.328 1.00 24.02 100 VAL A C 1
ATOM 792 O O . VAL A 1 100 ? 27.500 0.565 -6.020 1.00 24.02 100 VAL A O 1
ATOM 795 N N . GLU A 1 101 ? 29.219 -0.472 -5.035 1.00 24.72 101 GLU A N 1
ATOM 796 C CA . GLU A 1 101 ? 30.286 0.388 -5.550 1.00 24.72 101 GLU A CA 1
ATOM 797 C C . GLU A 1 101 ? 30.347 0.305 -7.092 1.00 24.72 101 GLU A C 1
ATOM 799 O O . GLU A 1 101 ? 31.118 -0.451 -7.679 1.00 24.72 101 GLU A O 1
ATOM 804 N N . LEU A 1 102 ? 29.469 1.043 -7.774 1.00 28.89 102 LEU A N 1
ATOM 805 C CA . LEU A 1 102 ? 29.449 1.152 -9.223 1.00 28.89 102 LEU A CA 1
ATOM 806 C C . LEU A 1 102 ? 30.443 2.238 -9.617 1.00 28.89 102 LEU A C 1
ATOM 808 O O . LEU A 1 102 ? 30.339 3.400 -9.212 1.00 28.89 102 LEU A O 1
ATOM 812 N N . LYS A 1 103 ? 31.437 1.839 -10.415 1.00 23.67 103 LYS A N 1
ATOM 813 C CA . LYS A 1 103 ? 32.345 2.754 -11.110 1.00 23.67 103 LYS A CA 1
ATOM 814 C C . LYS A 1 103 ? 31.521 3.881 -11.740 1.00 23.67 103 LYS A C 1
ATOM 816 O O . LYS A 1 103 ? 30.587 3.600 -12.479 1.00 23.67 103 LYS A O 1
ATOM 821 N N . LYS A 1 104 ? 31.887 5.127 -11.411 1.00 28.75 104 LYS A N 1
ATOM 822 C CA . LYS A 1 104 ? 31.362 6.403 -11.934 1.00 28.75 104 LYS A CA 1
ATOM 823 C C . LYS A 1 104 ? 30.454 6.254 -13.164 1.00 28.75 104 LYS A C 1
ATOM 825 O O . LYS A 1 104 ? 30.946 6.012 -14.263 1.00 28.75 104 LYS A O 1
ATOM 830 N N . TRP A 1 105 ? 29.163 6.501 -12.966 1.00 30.11 105 TRP A N 1
ATOM 831 C CA . TRP A 1 105 ? 28.192 6.724 -14.033 1.00 30.11 105 TRP A CA 1
ATOM 832 C C . TRP A 1 105 ? 28.484 8.067 -14.728 1.00 30.11 105 TRP A C 1
ATOM 834 O O . TRP A 1 105 ? 28.442 9.104 -14.055 1.00 30.11 105 TRP A O 1
ATOM 844 N N . PRO A 1 106 ? 28.814 8.107 -16.030 1.00 32.56 106 PRO A N 1
ATOM 845 C CA . PRO A 1 106 ? 28.997 9.359 -16.736 1.00 32.56 106 PRO A CA 1
ATOM 846 C C . PRO A 1 106 ? 27.649 9.827 -17.299 1.00 32.56 106 PRO A C 1
ATOM 848 O O . PRO A 1 106 ? 27.039 9.155 -18.117 1.00 32.56 106 PRO A O 1
ATOM 851 N N . PHE A 1 107 ? 27.240 11.027 -16.891 1.00 36.88 107 PHE A N 1
ATOM 852 C CA . PHE A 1 107 ? 26.369 11.920 -17.661 1.00 36.88 107 PHE A CA 1
ATOM 853 C C . PHE A 1 107 ? 24.914 11.464 -17.908 1.00 36.88 107 PHE A C 1
ATOM 855 O O . PHE A 1 107 ? 24.590 10.892 -18.939 1.00 36.88 107 PHE A O 1
ATOM 862 N N . LEU A 1 108 ? 24.005 11.844 -17.004 1.00 32.56 108 LEU A N 1
ATOM 863 C CA . LEU A 1 108 ? 22.683 12.364 -17.381 1.00 32.56 108 LEU A CA 1
ATOM 864 C C . LEU A 1 108 ? 22.100 13.117 -16.174 1.00 32.56 108 LEU A C 1
ATOM 866 O O . LEU A 1 108 ? 21.772 12.509 -15.155 1.00 32.56 108 LEU A O 1
ATOM 870 N N . GLU A 1 109 ? 21.995 14.443 -16.257 1.00 36.59 109 GLU A N 1
ATOM 871 C CA . GLU A 1 109 ? 21.194 15.225 -15.309 1.00 36.59 109 GLU A CA 1
ATOM 872 C C . GLU A 1 109 ? 19.716 14.900 -15.554 1.00 36.59 109 GLU A C 1
ATOM 874 O O . GLU A 1 109 ? 19.042 15.535 -16.363 1.00 36.59 109 GLU A O 1
ATOM 879 N N . LEU A 1 110 ? 19.208 13.855 -14.898 1.00 40.69 110 LEU A N 1
ATOM 880 C CA . LEU A 1 110 ? 17.777 13.584 -14.891 1.00 40.69 110 LEU A CA 1
ATOM 881 C C . LEU A 1 110 ? 17.073 14.637 -14.018 1.00 40.69 110 LEU A C 1
ATOM 883 O O . LEU A 1 110 ? 17.552 14.944 -12.920 1.00 40.69 110 LEU A O 1
ATOM 887 N N . PRO A 1 111 ? 15.931 15.192 -14.463 1.00 38.34 111 PRO A N 1
ATOM 888 C CA . PRO A 1 111 ? 15.157 16.113 -13.645 1.00 38.34 111 PRO A CA 1
ATOM 889 C C . PRO A 1 111 ? 14.764 15.429 -12.332 1.00 38.34 111 PRO A C 1
ATOM 891 O O . PRO A 1 111 ? 14.346 14.274 -12.320 1.00 38.34 111 PRO A O 1
ATOM 894 N N . GLN A 1 112 ? 14.867 16.156 -11.215 1.00 41.44 112 GLN A N 1
ATOM 895 C CA . GLN A 1 112 ? 14.656 15.623 -9.859 1.00 41.44 112 GLN A CA 1
ATOM 896 C C . GLN A 1 112 ? 13.209 15.186 -9.551 1.00 41.44 112 GLN A C 1
ATOM 898 O O . GLN A 1 112 ? 12.889 14.834 -8.419 1.00 41.44 112 GLN A O 1
ATOM 903 N N . SER A 1 113 ? 12.313 15.219 -10.539 1.00 44.09 113 SER A N 1
ATOM 904 C CA . SER A 1 113 ? 10.930 14.751 -10.433 1.00 44.09 113 SER A CA 1
ATOM 905 C C . SER A 1 113 ? 10.725 13.544 -11.353 1.00 44.09 113 SER A C 1
ATOM 907 O O . SER A 1 113 ? 11.194 13.583 -12.492 1.00 44.09 113 SER A O 1
ATOM 909 N N . PRO A 1 114 ? 10.026 12.481 -10.907 1.00 54.22 114 PRO A N 1
ATOM 910 C CA . PRO A 1 114 ? 9.805 11.285 -11.711 1.00 54.22 114 PRO A CA 1
ATOM 911 C C . PRO A 1 114 ? 8.807 11.593 -12.835 1.00 54.22 114 PRO A C 1
ATOM 913 O O . PRO A 1 114 ? 7.594 11.465 -12.672 1.00 54.22 114 PRO A O 1
ATOM 916 N N . LEU A 1 115 ? 9.334 12.061 -13.964 1.00 60.31 115 LEU A N 1
ATOM 917 C CA . LEU A 1 115 ? 8.636 12.107 -15.245 1.00 60.31 115 LEU A CA 1
ATOM 918 C C . LEU A 1 115 ? 8.650 10.708 -15.868 1.00 60.31 115 LEU A C 1
ATOM 920 O O . LEU A 1 115 ? 9.595 9.951 -15.650 1.00 60.31 115 LEU A O 1
ATOM 924 N N . VAL A 1 116 ? 7.656 10.404 -16.701 1.00 59.38 116 VAL A N 1
ATOM 925 C CA . VAL A 1 116 ? 7.501 9.092 -17.356 1.00 59.38 116 VAL A CA 1
ATOM 926 C C . VAL A 1 116 ? 8.786 8.628 -18.057 1.00 59.38 116 VAL A C 1
ATOM 928 O O . VAL A 1 116 ? 9.243 7.508 -17.832 1.00 59.38 116 VAL A O 1
ATOM 931 N N . GLY A 1 117 ? 9.434 9.513 -18.824 1.00 55.97 117 GLY A N 1
ATOM 932 C CA . GLY A 1 117 ? 10.707 9.199 -19.486 1.00 55.97 117 GLY A CA 1
ATOM 933 C C . GLY A 1 117 ? 11.858 8.922 -18.510 1.00 55.97 117 GLY A C 1
ATOM 934 O O . GLY A 1 117 ? 12.681 8.044 -18.755 1.00 55.97 117 GLY A O 1
ATOM 935 N N . SER A 1 118 ? 11.888 9.609 -17.364 1.00 75.75 118 SER A N 1
ATOM 936 C CA . SER A 1 118 ? 12.878 9.358 -16.310 1.00 75.75 118 SER A CA 1
ATOM 937 C C . SER A 1 118 ? 12.636 8.020 -15.606 1.00 75.75 118 SER A C 1
ATOM 939 O O . SER A 1 118 ? 13.595 7.350 -15.230 1.00 75.75 118 SER A O 1
ATOM 941 N N . THR A 1 119 ? 11.374 7.612 -15.425 1.00 76.94 119 THR A N 1
ATOM 942 C CA . THR A 1 119 ? 11.023 6.311 -14.835 1.00 76.94 119 THR A CA 1
ATOM 943 C C . THR A 1 119 ? 11.476 5.157 -15.720 1.00 76.94 119 THR A C 1
ATOM 945 O O . THR A 1 119 ? 12.064 4.211 -15.201 1.00 76.94 119 THR A O 1
ATOM 948 N N . GLN A 1 120 ? 11.258 5.247 -17.034 1.00 76.75 120 GLN A N 1
ATOM 949 C CA . GLN A 1 120 ? 11.723 4.231 -17.977 1.00 76.75 120 GLN A CA 1
ATOM 950 C C . GLN A 1 120 ? 13.248 4.081 -17.937 1.00 76.75 120 GLN A C 1
ATOM 952 O O . GLN A 1 120 ? 13.738 2.988 -17.667 1.00 76.75 120 GLN A O 1
ATOM 957 N N . ALA A 1 121 ? 13.988 5.180 -18.117 1.00 76.31 121 ALA A N 1
ATOM 958 C CA . ALA A 1 121 ? 15.452 5.149 -18.126 1.00 76.31 121 ALA A CA 1
ATOM 959 C C . ALA A 1 121 ? 16.037 4.611 -16.807 1.00 76.31 121 ALA A C 1
ATOM 961 O O . ALA A 1 121 ? 17.019 3.871 -16.802 1.00 76.31 121 ALA A O 1
ATOM 962 N N . MET A 1 122 ? 15.416 4.958 -15.672 1.00 80.94 122 MET A N 1
ATOM 963 C CA . MET A 1 122 ? 15.819 4.438 -14.365 1.00 80.94 122 MET A CA 1
ATOM 964 C C . MET A 1 122 ? 15.594 2.927 -14.262 1.00 80.94 122 MET A C 1
ATOM 966 O O . MET A 1 122 ? 16.483 2.213 -13.804 1.00 80.94 122 MET A O 1
ATOM 970 N N . LEU A 1 123 ? 14.435 2.430 -14.702 1.00 80.81 123 LEU A N 1
ATOM 971 C CA . LEU A 1 123 ? 14.129 1.002 -14.647 1.00 80.81 123 LEU A CA 1
ATOM 972 C C . LEU A 1 123 ? 15.021 0.187 -15.581 1.00 80.81 123 LEU A C 1
ATOM 974 O O . LEU A 1 123 ? 15.519 -0.847 -15.155 1.00 80.81 123 LEU A O 1
ATOM 978 N N . GLU A 1 124 ? 15.279 0.659 -16.800 1.00 83.31 124 GLU A N 1
ATOM 979 C CA . GLU A 1 124 ? 16.202 0.001 -17.733 1.00 83.31 124 GLU A CA 1
ATOM 980 C C . GLU A 1 124 ? 17.585 -0.195 -17.095 1.00 83.31 124 GLU A C 1
ATOM 982 O O . GLU A 1 124 ? 18.082 -1.319 -17.059 1.00 83.31 124 GLU A O 1
ATOM 987 N N . GLY A 1 125 ? 18.147 0.848 -16.471 1.00 84.00 125 GLY A N 1
ATOM 988 C CA . GLY A 1 125 ? 19.430 0.743 -15.768 1.00 84.00 125 GLY A CA 1
ATOM 989 C C . GLY A 1 125 ? 19.397 -0.176 -14.538 1.00 84.00 125 GLY A C 1
ATOM 990 O O . GLY A 1 125 ? 20.357 -0.894 -14.266 1.00 84.00 125 GLY A O 1
ATOM 991 N N . VAL A 1 126 ? 18.290 -0.206 -13.787 1.00 78.44 126 VAL A N 1
ATOM 992 C CA . VAL A 1 126 ? 18.138 -1.130 -12.646 1.00 78.44 126 VAL A CA 1
ATOM 993 C C . VAL A 1 126 ? 18.102 -2.582 -13.120 1.00 78.44 126 VAL A C 1
ATOM 995 O O . VAL A 1 126 ? 18.731 -3.447 -12.507 1.00 78.44 126 VAL A O 1
ATOM 998 N N . LEU A 1 127 ? 17.406 -2.854 -14.222 1.00 81.44 127 LEU A N 1
ATOM 999 C CA . LEU A 1 127 ? 17.211 -4.204 -14.751 1.00 81.44 127 LEU A CA 1
ATOM 1000 C C . LEU A 1 127 ? 18.476 -4.820 -15.359 1.00 81.44 127 LEU A C 1
ATOM 1002 O O . LEU A 1 127 ? 18.537 -6.038 -15.509 1.00 81.44 127 LEU A O 1
ATOM 1006 N N . GLU A 1 128 ? 19.516 -4.023 -15.617 1.00 86.62 128 GLU A N 1
ATOM 1007 C CA . GLU A 1 128 ? 20.848 -4.537 -15.964 1.00 86.62 128 GLU A CA 1
ATOM 1008 C C . GLU A 1 128 ? 21.513 -5.293 -14.803 1.00 86.62 128 GLU A C 1
ATOM 1010 O O . GLU A 1 128 ? 22.384 -6.135 -15.022 1.00 86.62 128 GLU A O 1
ATOM 1015 N N . THR A 1 129 ? 21.120 -4.998 -13.561 1.00 84.38 129 THR A N 1
ATOM 1016 C CA . THR A 1 129 ? 21.804 -5.500 -12.357 1.00 84.38 129 THR A CA 1
ATOM 1017 C C . THR A 1 129 ? 20.893 -6.269 -11.407 1.00 84.38 129 THR A C 1
ATOM 1019 O O . THR A 1 129 ? 21.365 -7.150 -10.685 1.00 84.38 129 THR A O 1
ATOM 1022 N N . VAL A 1 130 ? 19.592 -5.972 -11.407 1.00 78.88 130 VAL A N 1
ATOM 1023 C CA . VAL A 1 130 ? 18.611 -6.574 -10.502 1.00 78.88 130 VAL A CA 1
ATOM 1024 C C . VAL A 1 130 ? 17.608 -7.415 -11.294 1.00 78.88 130 VAL A C 1
ATOM 1026 O O . VAL A 1 130 ? 16.944 -6.894 -12.190 1.00 78.88 130 VAL A O 1
ATOM 1029 N N . PRO A 1 131 ? 17.433 -8.705 -10.947 1.00 81.69 131 PRO A N 1
ATOM 1030 C CA . PRO A 1 131 ? 16.410 -9.548 -11.551 1.00 81.69 131 PRO A CA 1
ATOM 1031 C C . PRO A 1 131 ? 15.005 -8.953 -11.415 1.00 81.69 131 PRO A C 1
ATOM 1033 O O . PRO A 1 131 ? 14.632 -8.448 -10.355 1.00 81.69 131 PRO A O 1
ATOM 1036 N N . MET A 1 132 ? 14.197 -9.079 -12.471 1.00 80.94 132 MET A N 1
ATOM 1037 C CA . MET A 1 132 ? 12.886 -8.428 -12.563 1.00 80.94 132 MET A CA 1
ATOM 1038 C C . MET A 1 132 ? 11.947 -8.757 -11.390 1.00 80.94 132 MET A C 1
ATOM 1040 O O . MET A 1 132 ? 11.221 -7.904 -10.884 1.00 80.94 132 MET A O 1
ATOM 1044 N N . ASN A 1 133 ? 11.988 -10.002 -10.916 1.00 78.50 133 ASN A N 1
ATOM 1045 C CA . ASN A 1 133 ? 11.174 -10.500 -9.807 1.00 78.50 133 ASN A CA 1
ATOM 1046 C C . ASN A 1 133 ? 11.521 -9.881 -8.438 1.00 78.50 133 ASN A C 1
ATOM 1048 O O . ASN A 1 133 ? 10.776 -10.087 -7.480 1.00 78.50 133 ASN A O 1
ATOM 1052 N N . HIS A 1 134 ? 12.619 -9.131 -8.334 1.00 78.12 134 HIS A N 1
ATOM 1053 C CA . HIS A 1 134 ? 13.021 -8.410 -7.125 1.00 78.12 134 HIS A CA 1
ATOM 1054 C C . HIS A 1 134 ? 12.734 -6.905 -7.186 1.00 78.12 134 HIS A C 1
ATOM 1056 O O . HIS A 1 134 ? 13.017 -6.197 -6.220 1.00 78.12 134 HIS A O 1
ATOM 1062 N N . VAL A 1 135 ? 12.162 -6.406 -8.285 1.00 78.94 135 VAL A N 1
ATOM 1063 C CA . VAL A 1 135 ? 11.859 -4.982 -8.458 1.00 78.94 135 VAL A CA 1
ATOM 1064 C C . VAL A 1 135 ? 10.386 -4.711 -8.155 1.00 78.94 135 VAL A C 1
ATOM 1066 O O . VAL A 1 135 ? 9.484 -5.424 -8.601 1.00 78.94 135 VAL A O 1
ATOM 1069 N N . ALA A 1 136 ? 10.146 -3.639 -7.405 1.00 81.25 136 ALA A N 1
ATOM 1070 C CA . ALA A 1 136 ? 8.834 -3.051 -7.181 1.00 81.25 136 ALA A CA 1
ATOM 1071 C C . ALA A 1 136 ? 8.895 -1.554 -7.493 1.00 81.25 136 ALA A C 1
ATOM 1073 O O . ALA A 1 136 ? 9.958 -0.941 -7.370 1.00 81.25 136 ALA A O 1
ATOM 1074 N N . ILE A 1 137 ? 7.765 -0.963 -7.878 1.00 83.19 137 ILE A N 1
ATOM 1075 C CA . ILE A 1 137 ? 7.667 0.480 -8.101 1.00 83.19 137 ILE A CA 1
ATOM 1076 C C . ILE A 1 137 ? 6.799 1.145 -7.037 1.00 83.19 137 ILE A C 1
ATOM 1078 O O . ILE A 1 137 ? 5.688 0.706 -6.769 1.00 83.19 137 ILE A O 1
ATOM 1082 N N . HIS A 1 138 ? 7.291 2.244 -6.468 1.00 84.62 138 HIS A N 1
ATOM 1083 C CA . HIS A 1 138 ? 6.560 3.092 -5.527 1.00 84.62 138 HIS A CA 1
ATOM 1084 C C . HIS A 1 138 ? 6.463 4.500 -6.107 1.00 84.62 138 HIS A C 1
ATOM 1086 O O . HIS A 1 138 ? 7.479 5.175 -6.286 1.00 84.62 138 HIS A O 1
ATOM 1092 N N . CYS A 1 139 ? 5.250 4.958 -6.414 1.00 82.88 139 CYS A N 1
ATOM 1093 C CA . CYS A 1 139 ? 5.032 6.275 -7.006 1.00 82.88 139 CYS A CA 1
ATOM 1094 C C . CYS A 1 139 ? 4.197 7.182 -6.102 1.00 82.88 139 CYS A C 1
ATOM 1096 O O . CYS A 1 139 ? 3.162 6.801 -5.554 1.00 82.88 139 CYS A O 1
ATOM 1098 N N . HIS A 1 140 ? 4.644 8.429 -5.999 1.00 84.31 140 HIS A N 1
ATOM 1099 C CA . HIS A 1 140 ? 3.871 9.514 -5.412 1.00 84.31 140 HIS A CA 1
ATOM 1100 C C . HIS A 1 140 ? 3.082 10.228 -6.506 1.00 84.31 140 HIS A C 1
ATOM 1102 O O . HIS A 1 140 ? 3.584 10.405 -7.615 1.00 84.31 140 HIS A O 1
ATOM 1108 N N . ASP A 1 141 ? 1.879 10.690 -6.178 1.00 85.19 141 ASP A N 1
ATOM 1109 C CA . ASP A 1 141 ? 0.971 11.316 -7.142 1.00 85.19 141 ASP A CA 1
ATOM 1110 C C . ASP A 1 141 ? 0.908 12.844 -7.018 1.00 85.19 141 ASP A C 1
ATOM 1112 O O . ASP A 1 141 ? -0.070 13.487 -7.396 1.00 85.19 141 ASP A O 1
ATOM 1116 N N . THR A 1 142 ? 1.966 13.457 -6.477 1.00 81.12 142 THR A N 1
ATOM 1117 C CA . THR A 1 142 ? 2.062 14.913 -6.255 1.00 81.12 142 THR A CA 1
ATOM 1118 C C . THR A 1 142 ? 1.761 15.732 -7.513 1.00 81.12 142 THR A C 1
ATOM 1120 O O . THR A 1 142 ? 1.151 16.793 -7.417 1.00 81.12 142 THR A O 1
ATOM 1123 N N . TYR A 1 143 ? 2.167 15.232 -8.682 1.00 82.75 143 TYR A N 1
ATOM 1124 C CA . TYR A 1 143 ? 1.995 15.891 -9.981 1.00 82.75 143 TYR A CA 1
ATOM 1125 C C . TYR A 1 143 ? 1.056 15.120 -10.927 1.00 82.75 143 TYR A C 1
ATOM 1127 O O . TYR A 1 143 ? 1.101 15.327 -12.140 1.00 82.75 143 TYR A O 1
ATOM 1135 N N . GLY A 1 144 ? 0.235 14.200 -10.402 1.00 86.19 144 GLY A N 1
ATOM 1136 C CA . GLY A 1 144 ? -0.697 13.407 -11.215 1.00 86.19 144 GLY A CA 1
ATOM 1137 C C . GLY A 1 144 ? -0.018 12.429 -12.183 1.00 86.19 144 GLY A C 1
ATOM 1138 O O . GLY A 1 144 ? -0.598 12.080 -13.206 1.00 86.19 144 GLY A O 1
ATOM 1139 N N . GLN A 1 145 ? 1.241 12.056 -11.922 1.00 87.31 145 GLN A N 1
ATOM 1140 C CA . GLN A 1 145 ? 2.043 11.199 -12.806 1.00 87.31 145 GLN A CA 1
ATOM 1141 C C . GLN A 1 145 ? 2.128 9.749 -12.316 1.00 87.31 145 GLN A C 1
ATOM 1143 O O . GLN A 1 145 ? 2.728 8.917 -12.995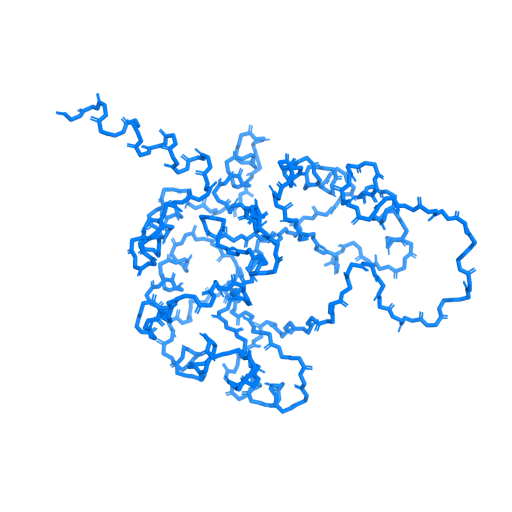 1.00 87.31 145 GLN A O 1
ATOM 1148 N N . ALA A 1 146 ? 1.565 9.410 -11.150 1.00 88.38 146 ALA A N 1
ATOM 1149 C CA . ALA A 1 146 ? 1.831 8.108 -10.548 1.00 88.38 146 ALA A CA 1
ATOM 1150 C C . ALA A 1 146 ? 1.302 6.947 -11.396 1.00 88.38 146 ALA A C 1
ATOM 1152 O O . ALA A 1 146 ? 2.044 6.005 -11.653 1.00 88.38 146 ALA A O 1
ATOM 1153 N N . LEU A 1 147 ? 0.056 7.026 -11.878 1.00 91.06 147 LEU A N 1
ATOM 1154 C CA . LEU A 1 147 ? -0.529 5.969 -12.714 1.00 91.06 147 LEU A CA 1
ATOM 1155 C C . LEU A 1 147 ? 0.206 5.811 -14.052 1.00 91.06 147 LEU A C 1
ATOM 1157 O O . LEU A 1 147 ? 0.426 4.686 -14.491 1.00 91.06 147 LEU A O 1
ATOM 1161 N N . ALA A 1 148 ? 0.648 6.912 -14.668 1.00 90.44 148 ALA A N 1
ATOM 1162 C CA . ALA A 1 148 ? 1.425 6.866 -15.908 1.00 90.44 148 ALA A CA 1
ATOM 1163 C C . ALA A 1 148 ? 2.796 6.196 -15.700 1.00 90.44 148 ALA A C 1
ATOM 1165 O O . ALA A 1 148 ? 3.209 5.347 -16.495 1.00 90.44 148 ALA A O 1
ATOM 1166 N N . ASN A 1 149 ? 3.474 6.517 -14.595 1.00 87.50 149 ASN A N 1
ATOM 1167 C CA . ASN A 1 149 ? 4.742 5.890 -14.224 1.00 87.50 149 ASN A CA 1
ATOM 1168 C C . ASN A 1 149 ? 4.566 4.396 -13.904 1.00 87.50 149 ASN A C 1
ATOM 1170 O O . ASN A 1 149 ? 5.390 3.583 -14.316 1.00 87.50 149 ASN A O 1
ATOM 1174 N N . ILE A 1 150 ? 3.477 4.020 -13.224 1.00 87.69 150 ILE A N 1
ATOM 1175 C CA . ILE A 1 150 ? 3.140 2.616 -12.942 1.00 87.69 150 ILE A CA 1
ATOM 1176 C C . ILE A 1 150 ? 2.874 1.854 -14.238 1.00 87.69 150 ILE A C 1
ATOM 1178 O O . ILE A 1 150 ? 3.439 0.782 -14.429 1.00 87.69 150 ILE A O 1
ATOM 1182 N N . LEU A 1 151 ? 2.070 2.410 -15.148 1.00 90.25 151 LEU A N 1
ATOM 1183 C CA . LEU A 1 151 ? 1.796 1.792 -16.445 1.00 90.25 151 LEU A CA 1
ATOM 1184 C C . LEU A 1 151 ? 3.090 1.558 -17.236 1.00 90.25 151 LEU A C 1
ATOM 1186 O O . LEU A 1 151 ? 3.290 0.478 -17.784 1.00 90.25 151 LEU A O 1
ATOM 1190 N N . THR A 1 152 ? 3.992 2.540 -17.234 1.00 88.00 152 THR A N 1
ATOM 1191 C CA . THR A 1 152 ? 5.308 2.435 -17.885 1.00 88.00 152 THR A CA 1
ATOM 1192 C C . THR A 1 152 ? 6.151 1.326 -17.258 1.00 88.00 152 THR A C 1
ATOM 1194 O O . THR A 1 152 ? 6.726 0.499 -17.958 1.00 88.00 152 THR A O 1
ATOM 1197 N N . ALA A 1 153 ? 6.182 1.246 -15.928 1.00 86.75 153 ALA A N 1
ATOM 1198 C CA . ALA A 1 153 ? 6.896 0.187 -15.224 1.00 86.75 153 ALA A CA 1
ATOM 1199 C C . ALA A 1 153 ? 6.328 -1.205 -15.526 1.00 86.75 153 ALA A C 1
ATOM 1201 O O . ALA A 1 153 ? 7.087 -2.153 -15.724 1.00 86.75 153 ALA A O 1
ATOM 1202 N N . MET A 1 154 ? 5.003 -1.326 -15.621 1.00 87.94 154 MET A N 1
ATOM 1203 C CA . MET A 1 154 ? 4.341 -2.570 -16.010 1.00 87.94 154 MET A CA 1
ATOM 1204 C C . MET A 1 154 ? 4.678 -2.982 -17.444 1.00 87.94 154 MET A C 1
ATOM 1206 O O . MET A 1 154 ? 4.915 -4.161 -17.692 1.00 87.94 154 MET A O 1
ATOM 1210 N N . GLN A 1 155 ? 4.759 -2.028 -18.376 1.00 89.19 155 GLN A N 1
ATOM 1211 C CA . GLN A 1 155 ? 5.191 -2.289 -19.755 1.00 89.19 155 GLN A CA 1
ATOM 1212 C C . GLN A 1 155 ? 6.634 -2.815 -19.827 1.00 89.19 155 GLN A C 1
ATOM 1214 O O . GLN A 1 155 ? 6.946 -3.601 -20.717 1.00 89.19 155 GLN A O 1
ATOM 1219 N N . LEU A 1 156 ? 7.484 -2.441 -18.866 1.00 85.31 156 LEU A N 1
ATOM 1220 C CA . LEU A 1 156 ? 8.850 -2.959 -18.711 1.00 85.31 156 LEU A CA 1
ATOM 1221 C C . LEU A 1 156 ? 8.926 -4.279 -17.920 1.00 85.31 156 LEU A C 1
ATOM 1223 O O . LEU A 1 156 ? 10.009 -4.834 -17.765 1.00 85.31 156 LEU A O 1
ATOM 1227 N N . GLY A 1 157 ? 7.795 -4.799 -17.428 1.00 85.88 157 GLY A N 1
ATOM 1228 C CA . GLY A 1 157 ? 7.713 -6.084 -16.727 1.00 85.88 157 GLY A CA 1
ATOM 1229 C C . GLY A 1 157 ? 7.638 -6.006 -15.198 1.00 85.88 157 GLY A C 1
ATOM 1230 O O . GLY A 1 157 ? 7.664 -7.049 -14.540 1.00 85.88 157 GLY A O 1
ATOM 1231 N N . VAL A 1 158 ? 7.510 -4.814 -14.601 1.00 85.25 158 VAL A N 1
ATOM 1232 C CA . VAL A 1 158 ? 7.307 -4.661 -13.149 1.00 85.25 158 VAL A CA 1
ATOM 1233 C C . VAL A 1 158 ? 5.863 -5.015 -12.773 1.00 85.25 158 VAL A C 1
ATOM 1235 O O . VAL A 1 158 ? 4.927 -4.302 -13.121 1.00 85.25 158 VAL A O 1
ATOM 1238 N N . TRP A 1 159 ? 5.679 -6.076 -11.981 1.00 86.25 159 TRP A N 1
ATOM 1239 C CA . TRP A 1 159 ? 4.356 -6.551 -11.519 1.00 86.25 159 TRP A CA 1
ATOM 1240 C C . TRP A 1 159 ? 4.095 -6.349 -10.014 1.00 86.25 159 TRP A C 1
ATOM 1242 O O . TRP A 1 159 ? 3.083 -6.807 -9.463 1.00 86.25 159 TRP A O 1
ATOM 1252 N N . THR A 1 160 ? 5.005 -5.658 -9.324 1.00 85.94 160 THR A N 1
ATOM 1253 C CA . THR A 1 160 ? 4.863 -5.290 -7.909 1.00 85.94 160 THR A CA 1
ATOM 1254 C C . THR A 1 160 ? 4.802 -3.774 -7.786 1.00 85.94 160 THR A C 1
ATOM 1256 O O . THR A 1 160 ? 5.726 -3.082 -8.209 1.00 85.94 160 THR A O 1
ATOM 1259 N N . VAL A 1 161 ? 3.702 -3.261 -7.237 1.00 85.25 161 VAL A N 1
ATOM 1260 C CA . VAL A 1 161 ? 3.407 -1.822 -7.183 1.00 85.25 161 VAL A CA 1
ATOM 1261 C C . VAL A 1 161 ? 3.038 -1.442 -5.762 1.00 85.25 161 VAL A C 1
ATOM 1263 O O . VAL A 1 161 ? 2.103 -2.000 -5.201 1.00 85.25 161 VAL A O 1
ATOM 1266 N N . ASP A 1 162 ? 3.717 -0.460 -5.198 1.00 86.75 162 ASP A N 1
ATOM 1267 C CA . ASP A 1 162 ? 3.410 0.043 -3.873 1.00 86.75 162 ASP A CA 1
ATOM 1268 C C . ASP A 1 162 ? 2.425 1.211 -3.969 1.00 86.75 162 ASP A C 1
ATOM 1270 O O . ASP A 1 162 ? 2.570 2.125 -4.785 1.00 86.75 162 ASP A O 1
ATOM 1274 N N . ALA A 1 163 ? 1.390 1.163 -3.134 1.00 87.81 163 ALA A N 1
ATOM 1275 C CA . ALA A 1 163 ? 0.318 2.151 -3.105 1.00 87.81 163 ALA A CA 1
ATOM 1276 C C . ALA A 1 163 ? -0.210 2.335 -1.679 1.00 87.81 163 ALA A C 1
ATOM 1278 O O . ALA A 1 163 ? 0.112 1.575 -0.763 1.00 87.81 163 ALA A O 1
ATOM 1279 N N . SER A 1 164 ? -1.049 3.346 -1.474 1.00 89.06 164 SER A N 1
ATOM 1280 C CA . SER A 1 164 ? -1.631 3.612 -0.163 1.00 89.06 164 SER A CA 1
ATOM 1281 C C . SER A 1 164 ? -3.132 3.818 -0.239 1.00 89.06 164 SER A C 1
ATOM 1283 O O . SER A 1 164 ? -3.616 4.588 -1.067 1.00 89.06 164 SER A O 1
ATOM 1285 N N . VAL A 1 165 ? -3.870 3.159 0.658 1.00 90.81 165 VAL A N 1
ATOM 1286 C CA . VAL A 1 165 ? -5.331 3.281 0.733 1.00 90.81 165 VAL A CA 1
ATOM 1287 C C . VAL A 1 165 ? -5.724 4.755 0.827 1.00 90.81 165 VAL A C 1
ATOM 1289 O O . VAL A 1 165 ? -5.125 5.505 1.597 1.00 90.81 165 VAL A O 1
ATOM 1292 N N . SER A 1 166 ? -6.679 5.190 0.010 1.00 88.25 166 SER A N 1
ATOM 1293 C CA . SER A 1 166 ? -7.185 6.563 -0.056 1.00 88.25 166 SER A CA 1
ATOM 1294 C C . SER A 1 166 ? -6.110 7.639 -0.256 1.00 88.25 166 SER A C 1
ATOM 1296 O O . SER A 1 166 ? -6.299 8.799 0.121 1.00 88.25 166 SER A O 1
ATOM 1298 N N . GLY A 1 167 ? -4.964 7.257 -0.832 1.00 84.62 167 GLY A N 1
ATOM 1299 C CA . GLY A 1 167 ? -3.787 8.112 -0.995 1.00 84.62 167 GLY A CA 1
ATOM 1300 C C . GLY A 1 167 ? -3.234 8.616 0.341 1.00 84.62 167 GLY A C 1
ATOM 1301 O O . GLY A 1 167 ? -2.798 9.764 0.455 1.00 84.62 167 GLY A O 1
ATOM 1302 N N . LEU A 1 168 ? -3.289 7.789 1.395 1.00 83.12 168 LEU A N 1
ATOM 1303 C CA . LEU A 1 168 ? -2.652 8.116 2.668 1.00 83.12 168 LEU A CA 1
ATOM 1304 C C . LEU A 1 168 ? -1.141 8.269 2.475 1.00 83.12 168 LEU A C 1
ATOM 1306 O O . LEU A 1 168 ? -0.477 7.440 1.853 1.00 83.12 168 LEU A O 1
ATOM 1310 N N . GLY A 1 169 ? -0.580 9.322 3.044 1.00 73.00 169 GLY A N 1
ATOM 1311 C CA . GLY A 1 169 ? 0.781 9.737 2.745 1.00 73.00 169 GLY A CA 1
ATOM 1312 C C . GLY A 1 169 ? 0.857 11.247 2.609 1.00 73.00 169 GLY A C 1
ATOM 1313 O O . GLY A 1 169 ? -0.145 11.948 2.784 1.00 73.00 169 GLY A O 1
ATOM 1314 N N . GLY A 1 170 ? 2.049 11.732 2.279 1.00 63.12 170 GLY A N 1
ATOM 1315 C CA . GLY A 1 170 ? 2.309 13.149 2.062 1.00 63.12 170 GLY A CA 1
ATOM 1316 C C . GLY A 1 170 ? 3.476 13.636 2.904 1.00 63.12 170 GLY A C 1
ATOM 1317 O O . GLY A 1 170 ? 3.579 13.359 4.099 1.00 63.12 170 GLY A O 1
ATOM 1318 N N . CYS A 1 171 ? 4.374 14.384 2.270 1.00 48.03 171 CYS A N 1
ATOM 1319 C CA . CYS A 1 171 ? 5.507 14.972 2.959 1.00 48.03 171 CYS A CA 1
ATOM 1320 C C . CYS A 1 171 ? 5.027 16.186 3.774 1.00 48.03 171 CYS A C 1
ATOM 1322 O O . CYS A 1 171 ? 4.581 17.167 3.178 1.00 48.03 171 CYS A O 1
ATOM 1324 N N . PRO A 1 172 ? 5.161 16.201 5.116 1.00 48.00 172 PRO A N 1
ATOM 1325 C CA . PRO A 1 172 ? 4.791 17.363 5.928 1.00 48.00 172 PRO A CA 1
ATOM 1326 C C . PRO A 1 172 ? 5.651 18.605 5.637 1.00 48.00 172 PRO A C 1
ATOM 1328 O O . PRO A 1 172 ? 5.343 19.681 6.145 1.00 48.00 172 PRO A O 1
ATOM 1331 N N . TYR A 1 173 ? 6.724 18.462 4.852 1.00 43.16 173 TYR A N 1
ATOM 1332 C CA . TYR A 1 173 ? 7.606 19.547 4.424 1.00 43.16 173 TYR A CA 1
ATOM 1333 C C . TYR A 1 173 ? 7.245 20.114 3.039 1.00 43.16 173 TYR A C 1
ATOM 1335 O O . TYR A 1 173 ? 7.684 21.213 2.714 1.00 43.16 173 TYR A O 1
ATOM 1343 N N . ALA A 1 174 ? 6.418 19.422 2.242 1.00 46.25 174 ALA A N 1
ATOM 1344 C CA . ALA A 1 174 ? 5.980 19.885 0.925 1.00 46.25 174 ALA A CA 1
ATOM 1345 C C . ALA A 1 174 ? 4.512 20.336 0.984 1.00 46.25 174 ALA A C 1
ATOM 1347 O O . ALA A 1 174 ? 3.588 19.520 0.987 1.00 46.25 174 ALA A O 1
ATOM 1348 N N . ARG A 1 175 ? 4.282 21.655 1.047 1.00 49.09 175 ARG A N 1
ATOM 1349 C CA . ARG A 1 175 ? 2.929 22.229 0.962 1.00 49.09 175 ARG A CA 1
ATOM 1350 C C . ARG A 1 175 ? 2.290 21.819 -0.373 1.00 49.09 175 ARG A C 1
ATOM 1352 O O . ARG A 1 175 ? 2.787 22.208 -1.421 1.00 49.09 175 ARG A O 1
ATOM 1359 N N . GLY A 1 176 ? 1.194 21.059 -0.321 1.00 55.34 176 GLY A N 1
ATOM 1360 C CA . GLY A 1 176 ? 0.407 20.671 -1.501 1.00 55.34 176 GLY A CA 1
ATOM 1361 C C . GLY A 1 176 ? 0.743 19.310 -2.121 1.00 55.34 176 GLY A C 1
ATOM 1362 O O . GLY A 1 176 ? 0.097 18.935 -3.093 1.00 55.34 176 GLY A O 1
ATOM 1363 N N . ALA A 1 177 ? 1.691 18.542 -1.572 1.00 58.88 177 ALA A N 1
ATOM 1364 C CA . ALA A 1 177 ? 1.953 17.189 -2.064 1.00 58.88 177 ALA A CA 1
ATOM 1365 C C . ALA A 1 177 ? 0.814 16.229 -1.675 1.00 58.88 177 ALA A C 1
ATOM 1367 O O . ALA A 1 177 ? 0.605 15.968 -0.490 1.00 58.88 177 ALA A O 1
ATOM 1368 N N . SER A 1 178 ? 0.098 15.696 -2.671 1.00 60.22 178 SER A N 1
ATOM 1369 C CA . SER A 1 178 ? -1.009 14.735 -2.505 1.00 60.22 178 SER A CA 1
ATOM 1370 C C . SER A 1 178 ? -0.577 13.428 -1.821 1.00 60.22 178 SER A C 1
ATOM 1372 O O . SER A 1 178 ? -1.385 12.821 -1.119 1.00 60.22 178 SER A O 1
ATOM 1374 N N . GLY A 1 179 ? 0.705 13.054 -1.937 1.00 75.56 179 GLY A N 1
ATOM 1375 C CA . GLY A 1 179 ? 1.307 11.911 -1.249 1.00 75.56 179 GLY A CA 1
ATOM 1376 C C . GLY A 1 179 ? 1.485 10.694 -2.153 1.00 75.56 179 GLY A C 1
ATOM 1377 O O . GLY A 1 179 ? 1.878 10.836 -3.309 1.00 75.56 179 GLY A O 1
ATOM 1378 N N . ASN A 1 180 ? 1.259 9.503 -1.599 1.00 85.00 180 ASN A N 1
ATOM 1379 C CA . ASN A 1 180 ? 1.322 8.237 -2.331 1.00 85.00 180 ASN A CA 1
ATOM 1380 C C . ASN A 1 180 ? 0.151 8.123 -3.314 1.00 85.00 180 ASN A C 1
ATOM 1382 O O . ASN A 1 180 ? -0.922 8.672 -3.061 1.00 85.00 180 ASN A O 1
ATOM 1386 N N . VAL A 1 181 ? 0.329 7.347 -4.384 1.00 89.06 181 VAL A N 1
ATOM 1387 C CA . VAL A 1 181 ? -0.788 6.937 -5.243 1.00 89.06 181 VAL A CA 1
ATOM 1388 C C . VAL A 1 181 ? -1.858 6.187 -4.439 1.00 89.06 181 VAL A C 1
ATOM 1390 O O . VAL A 1 181 ? -1.538 5.393 -3.545 1.00 89.06 181 VAL A O 1
ATOM 1393 N N . ALA A 1 182 ? -3.132 6.445 -4.742 1.00 92.00 182 ALA A N 1
ATOM 1394 C CA . ALA A 1 182 ? -4.241 5.757 -4.097 1.00 92.00 182 ALA A CA 1
ATOM 1395 C C . ALA A 1 182 ? -4.376 4.317 -4.613 1.00 92.00 182 ALA A C 1
ATOM 1397 O O . ALA A 1 182 ? -4.410 4.087 -5.822 1.00 92.00 182 ALA A O 1
ATOM 1398 N N . THR A 1 183 ? -4.475 3.341 -3.707 1.00 93.12 183 THR A N 1
ATOM 1399 C CA . THR A 1 183 ? -4.607 1.922 -4.082 1.00 93.12 183 THR A CA 1
ATOM 1400 C C . THR A 1 183 ? -5.865 1.664 -4.910 1.00 93.12 183 THR A C 1
ATOM 1402 O O . THR A 1 183 ? -5.825 0.887 -5.857 1.00 93.12 183 THR A O 1
ATOM 1405 N N . GLU A 1 184 ? -6.962 2.340 -4.587 1.00 94.81 184 GLU A N 1
ATOM 1406 C CA . GLU A 1 184 ? -8.239 2.261 -5.292 1.00 94.81 184 GLU A CA 1
ATOM 1407 C C . GLU A 1 184 ? -8.095 2.661 -6.768 1.00 94.81 184 GLU A C 1
ATOM 1409 O O . GLU A 1 184 ? -8.627 1.985 -7.646 1.00 94.81 184 GLU A O 1
ATOM 1414 N N . ASP A 1 185 ? -7.324 3.716 -7.046 1.00 95.12 185 ASP A N 1
ATOM 1415 C CA . ASP A 1 185 ? -7.119 4.235 -8.401 1.00 95.12 185 ASP A CA 1
ATOM 1416 C C . ASP A 1 185 ? -6.231 3.283 -9.228 1.00 95.12 185 ASP A C 1
ATOM 1418 O O . ASP A 1 185 ? -6.497 3.048 -10.407 1.00 95.12 185 ASP A O 1
ATOM 1422 N N . VAL A 1 186 ? -5.226 2.660 -8.595 1.00 93.25 186 VAL A N 1
ATOM 1423 C CA . VAL A 1 186 ? -4.397 1.616 -9.224 1.00 93.25 186 VAL A CA 1
ATOM 1424 C C . VAL A 1 186 ? -5.231 0.376 -9.537 1.00 93.25 186 VAL A C 1
ATOM 1426 O O . VAL A 1 186 ? -5.190 -0.123 -10.657 1.00 93.25 186 VAL A O 1
ATOM 1429 N N . VAL A 1 187 ? -6.010 -0.124 -8.574 1.00 93.81 187 VAL A N 1
ATOM 1430 C CA . VAL A 1 187 ? -6.849 -1.318 -8.768 1.00 93.81 187 VAL A CA 1
ATOM 1431 C C . VAL A 1 187 ? -7.888 -1.079 -9.859 1.00 93.81 187 VAL A C 1
ATOM 1433 O O . VAL A 1 187 ? -8.067 -1.941 -10.714 1.00 93.81 187 VAL A O 1
ATOM 1436 N N . TYR A 1 188 ? -8.509 0.100 -9.889 1.00 96.06 188 TYR A N 1
ATOM 1437 C CA . TYR A 1 188 ? -9.451 0.471 -10.941 1.00 96.06 188 TYR A CA 1
ATOM 1438 C C . TYR A 1 188 ? -8.806 0.467 -12.332 1.00 96.06 188 TYR A C 1
ATOM 1440 O O . TYR A 1 188 ? -9.380 -0.088 -13.268 1.00 96.06 188 TYR A O 1
ATOM 1448 N N . MET A 1 189 ? -7.597 1.029 -12.468 1.00 95.62 189 MET A N 1
ATOM 1449 C CA . MET A 1 189 ? -6.830 0.970 -13.717 1.00 95.62 189 MET A CA 1
ATOM 1450 C C . MET A 1 189 ? -6.568 -0.483 -14.137 1.00 95.62 189 MET A C 1
ATOM 1452 O O . MET A 1 189 ? -6.846 -0.848 -15.276 1.00 95.62 189 MET A O 1
ATOM 1456 N N . LEU A 1 190 ? -6.086 -1.324 -13.217 1.00 92.94 190 LEU A N 1
ATOM 1457 C CA . LEU A 1 190 ? -5.770 -2.730 -13.493 1.00 92.94 190 LEU A CA 1
ATOM 1458 C C . LEU A 1 190 ? -7.009 -3.530 -13.914 1.00 92.94 190 LEU A C 1
ATOM 1460 O O . LEU A 1 190 ? -6.972 -4.232 -14.922 1.00 92.94 190 LEU A O 1
ATOM 1464 N N . HIS A 1 191 ? -8.122 -3.385 -13.193 1.00 91.94 191 HIS A N 1
ATOM 1465 C CA . HIS A 1 191 ? -9.391 -4.028 -13.544 1.00 91.94 191 HIS A CA 1
ATOM 1466 C C . HIS A 1 191 ? -9.914 -3.548 -14.900 1.00 91.94 191 HIS A C 1
ATOM 1468 O O . HIS A 1 191 ? -10.348 -4.366 -15.706 1.00 91.94 191 HIS A O 1
ATOM 1474 N N . GLY A 1 192 ? -9.818 -2.246 -15.191 1.00 92.50 192 GLY A N 1
ATOM 1475 C CA . GLY A 1 192 ? -10.195 -1.679 -16.489 1.00 92.50 192 GLY A CA 1
ATOM 1476 C C . GLY A 1 192 ? -9.339 -2.188 -17.655 1.00 92.50 192 GLY A C 1
ATOM 1477 O O . GLY A 1 192 ? -9.823 -2.271 -18.780 1.00 92.50 192 GLY A O 1
ATOM 1478 N N . MET A 1 193 ? -8.093 -2.582 -17.385 1.00 92.12 193 MET A N 1
ATOM 1479 C CA . MET A 1 193 ? -7.202 -3.242 -18.347 1.00 92.12 193 MET A CA 1
ATOM 1480 C C . MET A 1 193 ? -7.455 -4.755 -18.476 1.00 92.12 193 MET A C 1
ATOM 1482 O O . MET A 1 193 ? -6.783 -5.413 -19.267 1.00 92.12 193 MET A O 1
ATOM 1486 N N . GLY A 1 194 ? -8.390 -5.323 -17.705 1.00 90.56 194 GLY A N 1
ATOM 1487 C CA . GLY A 1 194 ? -8.660 -6.764 -17.673 1.00 90.56 194 GLY A CA 1
ATOM 1488 C C . GLY A 1 194 ? -7.631 -7.577 -16.882 1.00 90.56 194 GLY A C 1
ATOM 1489 O O . GLY A 1 194 ? -7.549 -8.789 -17.055 1.00 90.56 194 GLY A O 1
ATOM 1490 N N . ILE A 1 195 ? -6.829 -6.931 -16.028 1.00 90.06 195 ILE A N 1
ATOM 1491 C CA . ILE A 1 195 ? -5.821 -7.598 -15.201 1.00 90.06 195 ILE A CA 1
ATOM 1492 C C . ILE A 1 195 ? -6.466 -8.058 -13.893 1.00 90.06 195 ILE A C 1
ATOM 1494 O O . ILE A 1 195 ? -6.953 -7.252 -13.094 1.00 90.06 195 ILE A O 1
ATOM 1498 N N . GLU A 1 196 ? -6.421 -9.364 -13.648 1.00 87.81 196 GLU A N 1
ATOM 1499 C CA . GLU A 1 196 ? -6.899 -9.956 -12.403 1.00 87.81 196 GLU A CA 1
ATOM 1500 C C . GLU A 1 196 ? -5.933 -9.662 -11.251 1.00 87.81 196 GLU A C 1
ATOM 1502 O O . GLU A 1 196 ? -4.756 -10.020 -11.280 1.00 87.81 196 GLU A O 1
ATOM 1507 N N . THR A 1 197 ? -6.440 -9.009 -10.204 1.00 88.00 197 THR A N 1
ATOM 1508 C CA . THR A 1 197 ? -5.657 -8.687 -9.000 1.00 88.00 197 THR A CA 1
ATOM 1509 C C . THR A 1 197 ? -6.061 -9.507 -7.778 1.00 88.00 197 THR A C 1
ATOM 1511 O O . THR A 1 197 ? -5.318 -9.539 -6.800 1.00 88.00 197 THR A O 1
ATOM 1514 N N . GLY A 1 198 ? -7.244 -10.132 -7.804 1.00 89.31 198 GLY A N 1
ATOM 1515 C CA . GLY A 1 198 ? -7.864 -10.761 -6.632 1.00 89.31 198 GLY A CA 1
ATOM 1516 C C . GLY A 1 198 ? -8.364 -9.768 -5.574 1.00 89.31 198 GLY A C 1
ATOM 1517 O O . GLY A 1 198 ? -8.800 -10.197 -4.508 1.00 89.31 198 GLY A O 1
ATOM 1518 N N . ILE A 1 199 ? -8.302 -8.459 -5.850 1.00 91.75 199 ILE A N 1
ATOM 1519 C CA . ILE A 1 199 ? -8.687 -7.406 -4.907 1.00 91.75 199 ILE A CA 1
ATOM 1520 C C . ILE A 1 199 ? -10.142 -6.989 -5.140 1.00 91.75 199 ILE A C 1
ATOM 1522 O O . ILE A 1 199 ? -10.526 -6.626 -6.249 1.00 91.75 199 ILE A O 1
ATOM 1526 N N . ASP A 1 200 ? -10.924 -6.982 -4.068 1.00 93.56 200 ASP A N 1
ATOM 1527 C CA . ASP A 1 200 ? -12.283 -6.457 -3.991 1.00 93.56 200 ASP A CA 1
ATOM 1528 C C . ASP A 1 200 ? -12.240 -4.932 -3.802 1.00 93.56 200 ASP A C 1
ATOM 1530 O O . ASP A 1 200 ? -11.882 -4.419 -2.734 1.00 93.56 200 ASP A O 1
ATOM 1534 N N . LEU A 1 201 ? -12.573 -4.205 -4.872 1.00 92.69 201 LEU A N 1
ATOM 1535 C CA . LEU A 1 201 ? -12.502 -2.746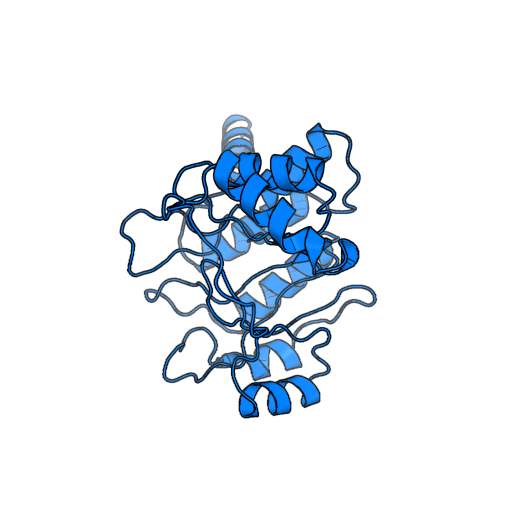 -4.903 1.00 92.69 201 LEU A CA 1
ATOM 1536 C C . LEU A 1 201 ? -13.523 -2.086 -3.963 1.00 92.69 201 LEU A C 1
ATOM 1538 O O . LEU A 1 201 ? -13.226 -1.035 -3.398 1.00 92.69 201 LEU A O 1
ATOM 1542 N N . ASP A 1 202 ? -14.698 -2.684 -3.762 1.00 94.12 202 ASP A N 1
ATOM 1543 C CA . ASP A 1 202 ? -15.737 -2.113 -2.898 1.00 94.12 202 ASP A CA 1
ATOM 1544 C C . ASP A 1 202 ? -15.289 -2.156 -1.433 1.00 94.12 202 ASP A C 1
ATOM 1546 O O . ASP A 1 202 ? -15.266 -1.125 -0.755 1.00 94.12 202 ASP A O 1
ATOM 1550 N N . LYS A 1 203 ? -14.781 -3.308 -0.975 1.00 94.00 203 LYS A N 1
ATOM 1551 C CA . LYS A 1 203 ? -14.200 -3.433 0.375 1.00 94.00 203 LYS A CA 1
ATOM 1552 C C . LYS A 1 203 ? -12.986 -2.531 0.579 1.00 94.00 203 LYS A C 1
ATOM 1554 O O . LYS A 1 203 ? -12.744 -2.060 1.694 1.00 94.00 203 LYS A O 1
ATOM 1559 N N . LEU A 1 204 ? -12.196 -2.302 -0.472 1.00 93.19 204 LEU A N 1
ATOM 1560 C CA . LEU A 1 204 ? -11.043 -1.408 -0.403 1.00 93.19 204 LEU A CA 1
ATOM 1561 C C . LEU A 1 204 ? -11.479 0.050 -0.200 1.00 93.19 204 LEU A C 1
ATOM 1563 O O . LEU A 1 204 ? -10.928 0.727 0.670 1.00 93.19 204 LEU A O 1
ATOM 1567 N N . VAL A 1 205 ? -12.497 0.506 -0.936 1.00 94.50 205 VAL A N 1
ATOM 1568 C CA . VAL A 1 205 ? -13.092 1.841 -0.764 1.00 94.50 205 VAL A CA 1
ATOM 1569 C C . VAL A 1 205 ? -13.681 1.997 0.643 1.00 94.50 205 VAL A C 1
ATOM 1571 O O . VAL A 1 205 ? -13.427 3.006 1.299 1.00 94.50 205 VAL A O 1
ATOM 1574 N N . GLU A 1 206 ? -14.381 0.987 1.168 1.00 94.12 206 GLU A N 1
ATOM 1575 C CA . GLU A 1 206 ? -14.891 0.997 2.548 1.00 94.12 206 GLU A CA 1
ATOM 1576 C C . GLU A 1 206 ? -13.773 1.131 3.596 1.00 94.12 206 GLU A C 1
ATOM 1578 O O . GLU A 1 206 ? -13.891 1.901 4.556 1.00 94.12 206 GLU A O 1
ATOM 1583 N N . ALA A 1 207 ? -12.668 0.396 3.424 1.00 93.44 207 ALA A N 1
ATOM 1584 C CA . ALA A 1 207 ? -11.503 0.498 4.301 1.00 93.44 207 ALA A CA 1
ATOM 1585 C C . ALA A 1 207 ? -10.871 1.900 4.244 1.00 93.44 207 ALA A C 1
ATOM 1587 O O . ALA A 1 207 ? -10.463 2.438 5.278 1.00 93.44 207 ALA A O 1
ATOM 1588 N N . GLY A 1 208 ? -10.834 2.504 3.054 1.00 92.31 208 GLY A N 1
ATOM 1589 C CA . GLY A 1 208 ? -10.406 3.881 2.831 1.00 92.31 208 GLY A CA 1
ATOM 1590 C C . GLY A 1 208 ? -11.295 4.912 3.525 1.00 92.31 208 GLY A C 1
ATOM 1591 O O . GLY A 1 208 ? -10.799 5.755 4.276 1.00 92.31 208 GLY A O 1
ATOM 1592 N N . HIS A 1 209 ? -12.615 4.796 3.376 1.00 92.75 209 HIS A N 1
ATOM 1593 C CA . HIS A 1 209 ? -13.581 5.655 4.064 1.00 92.75 209 HIS A CA 1
ATOM 1594 C C . HIS A 1 209 ? -13.439 5.580 5.583 1.00 92.75 209 HIS A C 1
ATOM 1596 O O . HIS A 1 209 ? -13.384 6.619 6.241 1.00 92.75 209 HIS A O 1
ATOM 1602 N N . PHE A 1 210 ? -13.289 4.374 6.136 1.00 93.81 210 PHE A N 1
ATOM 1603 C CA . PHE A 1 210 ? -13.085 4.166 7.569 1.00 93.81 210 PHE A CA 1
ATOM 1604 C C . PHE A 1 210 ? -11.893 4.968 8.118 1.00 93.81 210 PHE A C 1
ATOM 1606 O O . PHE A 1 210 ? -12.023 5.683 9.115 1.00 93.81 210 PHE A O 1
ATOM 1613 N N . ILE A 1 211 ? -10.725 4.887 7.470 1.00 90.69 211 ILE A N 1
ATOM 1614 C CA . ILE A 1 211 ? -9.534 5.596 7.957 1.00 90.69 211 ILE A CA 1
ATOM 1615 C C . ILE A 1 211 ? -9.591 7.099 7.675 1.00 90.69 211 ILE A C 1
ATOM 1617 O O . ILE A 1 211 ? -9.130 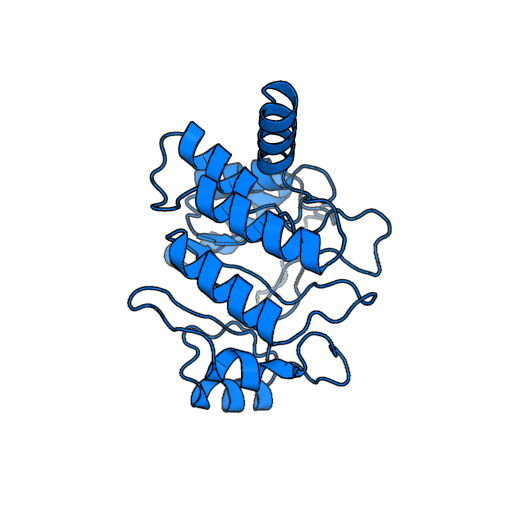7.888 8.499 1.00 90.69 211 ILE A O 1
ATOM 1621 N N . CYS A 1 212 ? -10.185 7.514 6.556 1.00 90.19 212 CYS A N 1
ATOM 1622 C CA . CYS A 1 212 ? -10.416 8.922 6.245 1.00 90.19 212 CYS A CA 1
ATOM 1623 C C . CYS A 1 212 ? -11.318 9.599 7.285 1.00 90.19 212 CYS A C 1
ATOM 1625 O O . CYS A 1 212 ? -10.969 10.678 7.764 1.00 90.19 212 CYS A O 1
ATOM 1627 N N . GLN A 1 213 ? -12.402 8.940 7.706 1.00 90.56 213 GLN A N 1
ATOM 1628 C CA . GLN A 1 213 ? -13.273 9.413 8.787 1.00 90.56 213 GLN A CA 1
ATOM 1629 C C . GLN A 1 213 ? -12.517 9.527 10.116 1.00 90.56 213 GLN A C 1
ATOM 1631 O O . GLN A 1 213 ? -12.580 10.561 10.776 1.00 90.56 213 GLN A O 1
ATOM 1636 N N . ALA A 1 214 ? -11.736 8.508 10.490 1.00 88.94 214 ALA A N 1
ATOM 1637 C CA . ALA A 1 214 ? -10.962 8.541 11.733 1.00 88.94 214 ALA A CA 1
ATOM 1638 C C . ALA A 1 214 ? -9.873 9.633 11.746 1.00 88.94 214 ALA A C 1
ATOM 1640 O O . ALA A 1 214 ? -9.533 10.177 12.800 1.00 88.94 214 ALA A O 1
ATOM 1641 N N . LEU A 1 215 ? -9.324 9.961 10.575 1.00 86.12 215 LEU A N 1
ATOM 1642 C CA . LEU A 1 215 ? -8.348 11.032 10.388 1.00 86.12 215 LEU A CA 1
ATOM 1643 C C . LEU A 1 215 ? -8.981 12.414 10.191 1.00 86.12 215 LEU A C 1
ATOM 1645 O O . LEU A 1 215 ? -8.234 13.391 10.172 1.00 86.12 215 LEU A O 1
ATOM 1649 N N . ASP A 1 216 ? -10.309 12.497 10.066 1.00 86.62 216 ASP A N 1
ATOM 1650 C CA . ASP A 1 216 ? -11.038 13.713 9.691 1.00 86.62 216 ASP A CA 1
ATOM 1651 C C . ASP A 1 216 ? -10.451 14.363 8.424 1.00 86.62 216 ASP A C 1
ATOM 1653 O O . ASP A 1 216 ? -10.069 15.533 8.381 1.00 86.62 216 ASP A O 1
ATOM 1657 N N . ARG A 1 217 ? -10.281 13.541 7.381 1.00 85.31 217 ARG A N 1
ATOM 1658 C CA . ARG A 1 217 ? -9.776 13.974 6.073 1.00 85.31 217 ARG A CA 1
ATOM 1659 C C . ARG A 1 217 ? -10.612 13.397 4.945 1.00 85.31 217 ARG A C 1
ATOM 1661 O O . ARG A 1 217 ? -11.126 12.286 5.038 1.00 85.31 217 ARG A O 1
ATOM 1668 N N . LYS A 1 218 ? -10.641 14.104 3.819 1.00 89.06 218 LYS A N 1
ATOM 1669 C CA . LYS A 1 218 ? -11.161 13.550 2.566 1.00 89.06 218 LYS A CA 1
ATOM 1670 C C . LYS A 1 218 ? -10.170 12.543 1.972 1.00 89.06 218 LYS A C 1
ATOM 1672 O O . LYS A 1 218 ? -8.953 12.662 2.170 1.00 89.06 218 LYS A O 1
ATOM 1677 N N . THR A 1 219 ? -10.704 11.550 1.266 1.00 90.12 219 THR A N 1
ATOM 1678 C CA . THR A 1 219 ? -9.906 10.603 0.477 1.00 90.12 219 THR A CA 1
ATOM 1679 C C . THR A 1 219 ? -9.236 11.318 -0.692 1.00 90.12 219 THR A C 1
ATOM 1681 O O . THR A 1 219 ? -9.828 12.224 -1.284 1.00 90.12 219 THR A O 1
ATOM 1684 N N . SER A 1 220 ? -8.003 10.929 -1.019 1.00 89.56 220 SER A N 1
ATOM 1685 C CA . SER A 1 220 ? -7.313 11.391 -2.227 1.00 89.56 220 SER A CA 1
ATOM 1686 C C . SER A 1 220 ? -7.634 10.523 -3.452 1.00 89.56 220 SER A C 1
ATOM 1688 O O . SER A 1 220 ? -7.301 10.934 -4.559 1.00 89.56 220 SER A O 1
ATOM 1690 N N . SER A 1 221 ? -8.277 9.359 -3.275 1.00 92.81 221 SER A N 1
ATOM 1691 C CA . SER A 1 221 ? -8.674 8.494 -4.393 1.00 92.81 221 SER A CA 1
ATOM 1692 C C . SER A 1 221 ? -9.759 9.158 -5.232 1.00 92.81 221 SER A C 1
ATOM 1694 O O . SER A 1 221 ? -10.813 9.545 -4.717 1.00 92.81 221 SER A O 1
ATOM 1696 N N . LYS A 1 222 ? -9.527 9.234 -6.543 1.00 94.31 222 LYS A N 1
ATOM 1697 C CA . LYS A 1 222 ? -10.525 9.715 -7.506 1.00 94.31 222 LYS A CA 1
ATOM 1698 C C . LYS A 1 222 ? -11.674 8.731 -7.674 1.00 94.31 222 LYS A C 1
ATOM 1700 O O . LYS A 1 222 ? -12.824 9.151 -7.787 1.00 94.31 222 LYS A O 1
ATOM 1705 N N . VAL A 1 223 ? -11.378 7.436 -7.621 1.00 93.94 223 VAL A N 1
ATOM 1706 C CA . VAL A 1 223 ? -12.379 6.366 -7.692 1.00 93.94 223 VAL A CA 1
ATOM 1707 C C . VAL A 1 223 ? -13.322 6.414 -6.491 1.00 93.94 223 VAL A C 1
ATOM 1709 O O . VAL A 1 223 ? -14.538 6.365 -6.666 1.00 93.94 223 VAL A O 1
ATOM 1712 N N . ALA A 1 224 ? -12.786 6.564 -5.276 1.00 92.88 224 ALA A N 1
ATOM 1713 C CA . ALA A 1 224 ? -13.598 6.659 -4.065 1.00 92.88 224 ALA A CA 1
ATOM 1714 C C . ALA A 1 224 ? -14.481 7.921 -4.061 1.00 92.88 224 ALA A C 1
ATOM 1716 O O . ALA A 1 224 ? -15.660 7.833 -3.720 1.00 92.88 224 ALA A O 1
ATOM 1717 N N . GLN A 1 225 ? -13.954 9.071 -4.510 1.00 93.38 225 GLN A N 1
ATOM 1718 C CA . GLN A 1 225 ? -14.733 10.312 -4.667 1.00 93.38 225 GLN A CA 1
ATOM 1719 C C . GLN A 1 225 ? -15.922 10.101 -5.614 1.00 93.38 225 GLN A C 1
ATOM 1721 O O . GLN A 1 225 ? -17.069 10.277 -5.213 1.00 93.38 225 GLN A O 1
ATOM 1726 N N . ALA A 1 226 ? -15.662 9.611 -6.831 1.00 92.25 226 ALA A N 1
ATOM 1727 C CA . ALA A 1 226 ? -16.703 9.404 -7.838 1.00 92.25 226 ALA A CA 1
ATOM 1728 C C . ALA A 1 226 ? -17.786 8.402 -7.397 1.00 92.25 226 ALA A C 1
ATOM 1730 O O . ALA A 1 226 ? -18.958 8.546 -7.743 1.00 92.25 226 ALA A O 1
ATOM 1731 N N . ARG A 1 227 ? -17.406 7.379 -6.624 1.00 86.19 227 ARG A N 1
ATOM 1732 C CA . ARG A 1 227 ? -18.340 6.373 -6.103 1.00 86.19 227 ARG A CA 1
ATOM 1733 C C . ARG A 1 227 ? -19.193 6.879 -4.941 1.00 86.19 227 ARG A C 1
ATOM 1735 O O . ARG A 1 227 ? -20.334 6.444 -4.822 1.00 86.19 227 ARG A O 1
ATOM 1742 N N . THR A 1 228 ? -18.668 7.786 -4.122 1.00 73.75 228 THR A N 1
ATOM 1743 C CA . THR A 1 228 ? -19.398 8.371 -2.984 1.00 73.75 228 THR A CA 1
ATOM 1744 C C . THR A 1 228 ? -20.431 9.386 -3.471 1.00 73.75 228 THR A C 1
ATOM 1746 O O . THR A 1 228 ? -21.603 9.290 -3.111 1.00 73.75 228 THR A O 1
ATOM 1749 N N . ASP A 1 229 ? -20.039 10.266 -4.396 1.00 62.06 229 ASP A N 1
ATOM 1750 C CA . ASP A 1 229 ? -20.936 11.272 -4.979 1.00 62.06 229 ASP A CA 1
ATOM 1751 C C . ASP A 1 229 ? -22.097 10.615 -5.763 1.00 62.06 229 ASP A C 1
ATOM 1753 O O . ASP A 1 229 ? -23.224 11.108 -5.786 1.00 62.06 229 ASP A O 1
ATOM 1757 N N . GLY A 1 230 ? -21.851 9.448 -6.371 1.00 53.00 230 GLY A N 1
ATOM 1758 C CA . GLY A 1 230 ? -22.871 8.668 -7.079 1.00 53.00 230 GLY A CA 1
ATOM 1759 C C . GLY A 1 230 ? -23.876 7.928 -6.182 1.00 53.00 230 GLY A C 1
ATOM 1760 O O . GLY A 1 230 ? -24.908 7.483 -6.691 1.00 53.00 230 GLY A O 1
ATOM 1761 N N . GLN A 1 231 ? -23.592 7.772 -4.883 1.00 49.66 231 GLN A N 1
ATOM 1762 C CA . GLN A 1 231 ? -24.517 7.185 -3.904 1.00 49.66 231 GLN A CA 1
ATOM 1763 C C . GLN A 1 231 ? -25.435 8.248 -3.288 1.00 49.66 231 GLN A C 1
ATOM 1765 O O . GLN A 1 231 ? -26.632 7.997 -3.175 1.00 49.66 231 GLN A O 1
ATOM 1770 N N . GLU A 1 232 ? -24.917 9.444 -2.986 1.00 48.09 232 GLU A N 1
ATOM 1771 C CA . GLU A 1 232 ? -25.721 10.579 -2.495 1.00 48.09 232 GLU A CA 1
ATOM 1772 C C . GLU A 1 232 ? -26.690 11.121 -3.560 1.00 48.09 232 GLU A C 1
ATOM 1774 O O . GLU A 1 232 ? -27.790 11.553 -3.239 1.00 48.09 232 GLU A O 1
ATOM 1779 N N . ALA A 1 233 ? -26.340 11.038 -4.848 1.00 43.16 233 ALA A N 1
ATOM 1780 C CA . ALA A 1 233 ? -27.232 11.441 -5.941 1.00 43.16 233 ALA A CA 1
ATOM 1781 C C . ALA A 1 233 ? -28.400 10.460 -6.211 1.00 43.16 233 ALA A C 1
ATOM 1783 O O . ALA A 1 233 ? -29.249 10.740 -7.058 1.00 43.16 233 ALA A O 1
ATOM 1784 N N . LYS A 1 234 ? -28.427 9.294 -5.547 1.00 44.78 234 LYS A N 1
ATOM 1785 C CA . LYS A 1 234 ? -29.459 8.248 -5.705 1.00 44.78 234 LYS A CA 1
ATOM 1786 C C . LYS A 1 234 ? -30.339 8.052 -4.461 1.00 44.78 234 LYS A C 1
ATOM 1788 O O . LYS A 1 234 ? -31.223 7.195 -4.501 1.00 44.78 234 LYS A O 1
ATOM 1793 N N . SER A 1 235 ? -30.094 8.806 -3.389 1.00 39.25 235 SER A N 1
ATOM 1794 C CA . SER A 1 235 ? -30.895 8.856 -2.154 1.00 39.25 235 SER A CA 1
ATOM 1795 C C . SER A 1 235 ? -31.768 10.100 -2.115 1.00 39.25 235 SER A C 1
ATOM 1797 O O . SER A 1 235 ? -32.935 9.978 -1.690 1.00 39.25 235 SER A O 1
#

Radius of gyration: 18.02 Å; chains: 1; bounding box: 63×39×40 Å

Sequence (235 aa):
MIRRSFSQLPRKRIVPTETKISLIDKLSKTGLQAIEATSFVSPKWVPQMADHEQVMQRINKVPGISYPVLTPNLKGFQAAVFYDAMPLCVFLSAFCSWNVELKKWPFLELPQSPLVGSTQAMLEGVLETVPMNHVAIHCHDTYGQALANILTAMQLGVWTVDASVSGLGGCPYARGASGNVATEDVVYMLHGMGIETGIDLDKLVEAGHFICQALDRKTSSKVAQARTDGQEAKS

Foldseek 3Di:
DEEEDPQFAAPPDQFDLVLLLVLLQLQVVFQAQEYASAELDPCVVPVSRVCVLVSLVPHDDDPRHAHEYEYQDPVSVVSCVVSVRPPYDHDDDDPDDDDPPDDDDDDDPDPSADDLVNLLVRVVVVVVPDPLVPDEDWDFCLPPCRLVSVVSNVVVPRPYYYFYALQRHDDNVDPRRSGTHHPLQNVVVCVVVVHDDSGHSVSSLVSSVSVCVSVVHHRNDPNSVVVVVVVVVVD

Secondary structure (DSSP, 8-state):
-EE---S---TT-PPPHHHHHHHHHHHHTTT-SB---EE---TTT-GGGTTHHHHHHHS---TT-B--EE--SHHHHHHHHHTT--SEE-----SS---S-----------SS--HHHHHHHHHHHHTTS-GGG--EE-B-TTS-HHHHHHHHHHTT---EE-BGGG----TTSTT---BPBHHHHHHHHHHTT------HHHHHHHHHHHHHHHT-----HHHHHHHHHHHTT-